Protein AF-A0A7J8QN35-F1 (afdb_monomer_lite)

Structure (mmCIF, N/CA/C/O backbone):
data_AF-A0A7J8QN35-F1
#
_entry.id   AF-A0A7J8QN35-F1
#
loop_
_atom_site.group_PDB
_atom_site.id
_atom_site.type_symbol
_atom_site.label_atom_id
_atom_site.label_alt_id
_atom_site.label_comp_id
_atom_site.label_asym_id
_atom_site.label_entity_id
_atom_site.label_seq_id
_atom_site.pdbx_PDB_ins_code
_atom_site.Cartn_x
_atom_site.Cartn_y
_atom_site.Cartn_z
_atom_site.occupancy
_atom_site.B_iso_or_equiv
_atom_site.auth_seq_id
_atom_site.auth_comp_id
_atom_site.auth_asym_id
_atom_site.auth_atom_id
_atom_site.pdbx_PDB_model_num
ATOM 1 N N . MET A 1 1 ? 16.839 0.281 -37.614 1.00 48.59 1 MET A N 1
ATOM 2 C CA . MET A 1 1 ? 15.521 0.827 -37.205 1.00 48.59 1 MET A CA 1
ATOM 3 C C . MET A 1 1 ? 15.218 0.695 -35.702 1.00 48.59 1 MET A C 1
ATOM 5 O O . MET A 1 1 ? 14.363 1.429 -35.230 1.00 48.59 1 MET A O 1
ATOM 9 N N . ALA A 1 2 ? 15.906 -0.159 -34.925 1.00 50.34 2 ALA A N 1
ATOM 10 C CA . ALA A 1 2 ? 15.713 -0.263 -33.465 1.00 50.34 2 ALA A CA 1
ATOM 11 C C . ALA A 1 2 ? 16.240 0.959 -32.674 1.00 50.34 2 ALA A C 1
ATOM 13 O O . ALA A 1 2 ? 15.537 1.481 -31.814 1.00 50.34 2 ALA A O 1
ATOM 14 N N . ALA A 1 3 ? 17.408 1.498 -33.051 1.00 52.69 3 ALA A N 1
ATOM 15 C CA . ALA A 1 3 ? 18.023 2.663 -32.395 1.00 52.69 3 ALA A CA 1
ATOM 16 C C . ALA A 1 3 ? 17.140 3.930 -32.411 1.00 52.69 3 ALA A C 1
ATOM 18 O O . ALA A 1 3 ? 17.165 4.738 -31.489 1.00 52.69 3 ALA A O 1
ATOM 19 N N . THR A 1 4 ? 16.296 4.092 -33.434 1.00 59.94 4 THR A N 1
ATOM 20 C CA . THR A 1 4 ? 15.349 5.213 -33.541 1.00 59.94 4 THR A CA 1
ATOM 21 C C . THR A 1 4 ? 14.097 5.020 -32.679 1.00 59.94 4 THR A C 1
ATOM 23 O O . THR A 1 4 ? 13.389 5.992 -32.424 1.00 59.94 4 THR A O 1
ATOM 26 N N . ARG A 1 5 ? 13.803 3.792 -32.226 1.00 56.31 5 ARG A N 1
ATOM 27 C CA . ARG A 1 5 ? 12.659 3.460 -31.360 1.00 56.31 5 ARG A CA 1
ATOM 28 C C . ARG A 1 5 ? 12.996 3.706 -29.891 1.00 56.31 5 ARG A C 1
ATOM 30 O O . ARG A 1 5 ? 12.233 4.396 -29.223 1.00 56.31 5 ARG A O 1
ATOM 37 N N . GLU A 1 6 ? 14.160 3.249 -29.433 1.00 61.22 6 GLU A N 1
ATOM 38 C CA . GLU A 1 6 ? 14.657 3.492 -28.068 1.00 61.22 6 GLU A CA 1
ATOM 39 C C . GLU A 1 6 ? 14.853 4.983 -27.783 1.00 61.22 6 GLU A C 1
ATOM 41 O O . GLU A 1 6 ? 14.319 5.499 -26.805 1.00 61.22 6 GLU A O 1
ATOM 46 N N . GLN A 1 7 ? 15.501 5.717 -28.693 1.00 62.41 7 GLN A N 1
ATOM 47 C CA . GLN A 1 7 ? 15.689 7.167 -28.549 1.00 62.41 7 GLN A CA 1
ATOM 48 C C . GLN A 1 7 ? 14.357 7.932 -28.473 1.00 62.41 7 GLN A C 1
ATOM 50 O O . GLN A 1 7 ? 14.235 8.937 -27.769 1.00 62.41 7 GLN A O 1
ATOM 55 N N . ARG A 1 8 ? 13.325 7.465 -29.190 1.00 60.88 8 ARG A N 1
ATOM 56 C CA . ARG A 1 8 ? 11.976 8.050 -29.124 1.00 60.88 8 ARG A CA 1
ATOM 57 C C . ARG A 1 8 ? 11.276 7.709 -27.808 1.00 60.88 8 ARG A C 1
ATOM 59 O O . ARG A 1 8 ? 10.628 8.591 -27.248 1.00 60.88 8 ARG A O 1
ATOM 66 N N . PHE A 1 9 ? 11.427 6.483 -27.311 1.00 63.66 9 PHE A N 1
ATOM 67 C CA . PHE A 1 9 ? 10.940 6.063 -25.993 1.00 63.66 9 PHE A CA 1
ATOM 68 C C . PHE A 1 9 ? 11.561 6.904 -24.876 1.00 63.66 9 PHE A C 1
ATOM 70 O O . PHE A 1 9 ? 10.838 7.464 -24.055 1.00 63.66 9 PHE A O 1
ATOM 77 N N . GLU A 1 10 ? 12.882 7.077 -24.899 1.00 66.50 10 GLU A N 1
ATOM 78 C CA . GLU A 1 10 ? 13.619 7.864 -23.910 1.00 66.50 10 GLU A CA 1
ATOM 79 C C . GLU A 1 10 ? 13.203 9.344 -23.918 1.00 66.50 10 GLU A C 1
ATOM 81 O O . GLU A 1 10 ? 13.119 9.995 -22.876 1.00 66.50 10 GLU A O 1
ATOM 86 N N . ARG A 1 11 ? 12.877 9.892 -25.094 1.00 67.81 11 ARG A N 1
ATOM 87 C CA . ARG A 1 11 ? 12.392 11.273 -25.218 1.00 67.81 11 ARG A CA 1
ATOM 88 C C . ARG A 1 11 ? 10.991 11.454 -24.632 1.00 67.81 11 ARG A C 1
ATOM 90 O O . ARG A 1 11 ? 10.736 12.455 -23.965 1.00 67.81 11 ARG A O 1
ATOM 97 N N . VAL A 1 12 ? 10.086 10.501 -24.872 1.00 65.94 12 VAL A N 1
ATOM 98 C CA . VAL A 1 12 ? 8.718 10.533 -24.324 1.00 65.94 12 VAL A CA 1
ATOM 99 C C . VAL A 1 12 ? 8.749 10.391 -22.807 1.00 65.94 12 VAL A C 1
ATOM 101 O O . VAL A 1 12 ? 8.100 11.172 -22.114 1.00 65.94 12 VAL A O 1
ATOM 104 N N . THR A 1 13 ? 9.545 9.457 -22.285 1.00 65.88 13 THR A N 1
ATOM 105 C CA . THR A 1 13 ? 9.679 9.269 -20.839 1.00 65.88 13 THR A CA 1
ATOM 106 C C . THR A 1 13 ? 10.310 10.487 -20.175 1.00 65.88 13 THR A C 1
ATOM 108 O O . THR A 1 13 ? 9.753 10.952 -19.188 1.00 65.88 13 THR A O 1
ATOM 111 N N . LYS A 1 14 ? 11.390 11.074 -20.724 1.00 71.62 14 LYS A N 1
ATOM 112 C CA . LYS A 1 14 ? 12.019 12.303 -20.188 1.00 71.62 14 LYS A CA 1
ATOM 113 C C . LYS A 1 14 ? 11.047 13.480 -20.093 1.00 71.62 14 LYS A C 1
ATOM 115 O O . LYS A 1 14 ? 10.998 14.126 -19.051 1.00 71.62 14 LYS A O 1
ATOM 120 N N . ASN A 1 15 ? 10.255 13.725 -21.134 1.00 72.06 15 ASN A N 1
ATOM 121 C CA . ASN A 1 15 ? 9.333 14.864 -21.167 1.00 72.06 15 ASN A CA 1
ATOM 122 C C . ASN A 1 15 ? 8.144 14.712 -20.206 1.00 72.06 15 ASN A C 1
ATOM 124 O O . ASN A 1 15 ? 7.601 15.710 -19.743 1.00 72.06 15 ASN A O 1
ATOM 128 N N . LEU A 1 16 ? 7.737 13.478 -19.899 1.00 78.06 16 LEU A N 1
ATOM 129 C CA . LEU A 1 16 ? 6.574 13.203 -19.055 1.00 78.06 16 LEU A CA 1
ATOM 130 C C . LEU A 1 16 ? 6.924 12.960 -17.582 1.00 78.06 16 LEU A C 1
ATOM 132 O O . LEU A 1 16 ? 6.006 12.824 -16.779 1.00 78.06 16 LEU A O 1
ATOM 136 N N . LYS A 1 17 ? 8.209 12.951 -17.190 1.00 75.62 17 LYS A N 1
ATOM 137 C CA . LYS A 1 17 ? 8.620 12.703 -15.791 1.00 75.62 17 LYS A CA 1
ATOM 138 C C . LYS A 1 17 ? 7.967 13.663 -14.800 1.00 75.62 17 LYS A C 1
ATOM 140 O O . LYS A 1 17 ? 7.465 13.224 -13.776 1.00 75.62 17 LYS A O 1
ATOM 145 N N . VAL A 1 18 ? 7.953 14.959 -15.110 1.00 75.69 18 VAL A N 1
ATOM 146 C CA . VAL A 1 18 ? 7.362 15.973 -14.222 1.00 75.69 18 VAL A CA 1
ATOM 147 C C . VAL A 1 18 ? 5.844 15.805 -14.159 1.00 75.69 18 VAL A C 1
ATOM 149 O O . VAL A 1 18 ? 5.276 15.740 -13.075 1.00 75.69 18 VAL A O 1
ATOM 152 N N . ALA A 1 19 ? 5.192 15.640 -15.315 1.00 75.56 19 ALA A N 1
ATOM 153 C CA . ALA A 1 19 ? 3.751 15.400 -15.392 1.00 75.56 19 ALA A CA 1
ATOM 154 C C . ALA A 1 19 ? 3.328 14.137 -14.623 1.00 75.56 19 ALA A C 1
ATOM 156 O O . ALA A 1 19 ? 2.278 14.131 -13.986 1.00 75.56 19 ALA A O 1
ATOM 157 N N . ARG A 1 20 ? 4.163 13.092 -14.642 1.00 78.38 20 ARG A N 1
ATOM 158 C CA . ARG A 1 20 ? 3.963 11.862 -13.875 1.00 78.38 20 ARG A CA 1
ATOM 159 C C . ARG A 1 20 ? 3.904 12.145 -12.379 1.00 78.38 20 ARG A C 1
ATOM 161 O O . ARG A 1 20 ? 2.916 11.779 -11.765 1.00 78.38 20 ARG A O 1
ATOM 168 N N . VAL A 1 21 ? 4.892 12.855 -11.828 1.00 77.81 21 VAL A N 1
ATOM 169 C CA . VAL A 1 21 ? 4.931 13.201 -10.394 1.00 77.81 21 VAL A CA 1
ATOM 170 C C . VAL A 1 21 ? 3.673 13.964 -9.974 1.00 77.81 21 VAL A C 1
ATOM 172 O O . VAL A 1 21 ? 3.026 13.581 -9.006 1.00 77.81 21 VAL A O 1
ATOM 175 N N . PHE A 1 22 ? 3.277 14.993 -10.730 1.00 74.88 22 PHE A N 1
ATOM 176 C CA . PHE A 1 22 ? 2.053 15.745 -10.431 1.00 74.88 22 PHE A CA 1
ATOM 177 C C . PHE A 1 22 ? 0.792 14.881 -10.517 1.00 74.88 22 PHE A C 1
ATOM 179 O O . PHE A 1 22 ? -0.073 14.983 -9.656 1.00 74.88 22 PHE A O 1
ATOM 186 N N . THR A 1 23 ? 0.688 14.017 -11.531 1.00 77.75 23 THR A N 1
ATOM 187 C CA . THR A 1 23 ? -0.476 13.130 -11.688 1.00 77.75 23 THR A CA 1
ATOM 188 C C . THR A 1 23 ? -0.560 12.139 -10.531 1.00 77.75 23 THR A C 1
ATOM 190 O O . THR A 1 23 ? -1.632 11.962 -9.967 1.00 77.75 23 THR A O 1
ATOM 193 N N . THR A 1 24 ? 0.566 11.545 -10.131 1.00 78.44 24 THR A N 1
ATOM 194 C CA . THR A 1 24 ? 0.637 10.633 -8.986 1.00 78.44 24 THR A CA 1
ATOM 195 C C . THR A 1 24 ? 0.191 11.319 -7.698 1.00 78.44 24 THR A C 1
ATOM 197 O O . THR A 1 24 ? -0.690 10.798 -7.025 1.00 78.44 24 THR A O 1
ATOM 200 N N . LEU A 1 25 ? 0.706 12.517 -7.401 1.00 76.00 25 LEU A N 1
ATOM 201 C CA . LEU A 1 25 ? 0.286 13.287 -6.224 1.00 76.00 25 LEU A CA 1
ATOM 202 C C . LEU A 1 25 ? -1.217 13.593 -6.242 1.00 76.00 25 LEU A C 1
ATOM 204 O O . LEU A 1 25 ? -1.885 13.464 -5.223 1.00 76.00 25 LEU A O 1
ATOM 208 N N . VAL A 1 26 ? -1.769 13.959 -7.403 1.00 79.50 26 VAL A N 1
ATOM 209 C CA . VAL A 1 26 ? -3.210 14.214 -7.550 1.00 79.50 26 VAL A CA 1
ATOM 210 C C . VAL A 1 26 ? -4.034 12.953 -7.282 1.00 79.50 26 VAL A C 1
ATOM 212 O O . VAL A 1 26 ? -5.061 13.038 -6.611 1.00 79.50 26 VAL A O 1
ATOM 215 N N . GLU A 1 27 ? -3.613 11.788 -7.775 1.00 81.00 27 GLU A N 1
ATOM 216 C CA . GLU A 1 27 ? -4.308 10.523 -7.502 1.00 81.00 27 GLU A CA 1
ATOM 217 C C . GLU A 1 27 ? -4.195 10.109 -6.026 1.00 81.00 27 GLU A C 1
ATOM 219 O O . GLU A 1 27 ? -5.185 9.670 -5.445 1.00 81.00 27 GLU A O 1
ATOM 224 N N . GLU A 1 28 ? -3.049 10.332 -5.379 1.00 77.62 28 GLU A N 1
ATOM 225 C CA . GLU A 1 28 ? -2.895 10.125 -3.931 1.00 77.62 28 GLU A CA 1
ATOM 226 C C . GLU A 1 28 ? -3.818 11.058 -3.126 1.00 77.62 28 GLU A C 1
ATOM 228 O O . GLU A 1 28 ? -4.511 10.612 -2.211 1.00 77.62 28 GLU A O 1
ATOM 233 N N . MET A 1 29 ? -3.915 12.337 -3.505 1.00 75.62 29 MET A N 1
ATOM 234 C CA . MET A 1 29 ? -4.832 13.296 -2.874 1.00 75.62 29 MET A CA 1
ATOM 235 C C . MET A 1 29 ? -6.304 12.903 -3.053 1.00 75.62 29 MET A C 1
ATOM 237 O O . MET A 1 29 ? -7.089 13.024 -2.110 1.00 75.62 29 MET A O 1
ATOM 241 N N . LYS A 1 30 ? -6.685 12.409 -4.239 1.00 80.62 30 LYS A N 1
ATOM 242 C CA . LYS A 1 30 ? -8.035 11.882 -4.499 1.00 80.62 30 LYS A CA 1
ATOM 243 C C . LYS A 1 30 ? -8.331 10.659 -3.640 1.00 80.62 30 LYS A C 1
ATOM 245 O O . LYS A 1 30 ? -9.393 10.606 -3.030 1.00 80.62 30 LYS A O 1
ATOM 250 N N . ALA A 1 31 ? -7.394 9.715 -3.548 1.00 75.25 31 ALA A N 1
ATOM 251 C CA . ALA A 1 31 ? -7.543 8.519 -2.721 1.00 75.25 31 ALA A CA 1
ATOM 252 C C . ALA A 1 31 ? -7.661 8.855 -1.223 1.00 75.25 31 ALA A C 1
ATOM 254 O O . ALA A 1 31 ? -8.375 8.181 -0.485 1.00 75.25 31 ALA A O 1
ATOM 255 N N . MET A 1 32 ? -7.017 9.938 -0.780 1.00 78.19 32 MET A N 1
ATOM 256 C CA . MET A 1 32 ? -7.166 10.473 0.576 1.00 78.19 32 MET A CA 1
ATOM 257 C C . MET A 1 32 ? -8.477 11.251 0.794 1.00 78.19 32 MET A C 1
ATOM 259 O O . MET A 1 32 ? -8.819 11.520 1.947 1.00 78.19 32 MET A O 1
ATOM 263 N N . GLY A 1 33 ? -9.223 11.585 -0.265 1.00 69.19 33 GLY A N 1
ATOM 264 C CA . GLY A 1 33 ? -10.463 12.367 -0.196 1.00 69.19 33 GLY A CA 1
ATOM 265 C C . GLY A 1 33 ? -10.251 13.879 -0.046 1.00 69.19 33 GLY A C 1
ATOM 266 O O . GLY A 1 33 ? -11.138 14.568 0.442 1.00 69.19 33 GLY A O 1
ATOM 267 N N . LEU A 1 34 ? -9.086 14.407 -0.442 1.00 61.12 34 LEU A N 1
ATOM 268 C CA . LEU A 1 34 ? -8.696 15.813 -0.234 1.00 61.12 34 LEU A CA 1
ATOM 269 C C . LEU A 1 34 ? -9.165 16.777 -1.342 1.00 61.12 34 LEU A C 1
ATOM 271 O O . LEU A 1 34 ? -8.867 17.968 -1.289 1.00 61.12 34 LEU A O 1
ATOM 275 N N . THR A 1 35 ? -9.876 16.303 -2.367 1.00 46.22 35 THR A N 1
ATOM 276 C CA . THR A 1 35 ? -10.338 17.152 -3.476 1.00 46.22 35 THR A CA 1
ATOM 277 C C . THR A 1 35 ? -11.726 17.734 -3.197 1.00 46.22 35 THR A C 1
ATOM 279 O O . THR A 1 35 ? -12.715 17.269 -3.760 1.00 46.22 35 THR A O 1
ATOM 282 N N . SER A 1 36 ? -11.816 18.767 -2.357 1.00 43.28 36 SER A N 1
ATOM 283 C CA . SER A 1 36 ? -12.973 19.670 -2.354 1.00 43.28 36 SER A CA 1
ATOM 284 C C . SER A 1 36 ? -12.735 20.770 -3.387 1.00 43.28 36 SER A C 1
ATOM 286 O O . SER A 1 36 ? -11.895 21.645 -3.200 1.00 43.28 36 SER A O 1
ATOM 288 N N . THR A 1 37 ? -13.449 20.711 -4.510 1.00 41.19 37 THR A N 1
ATOM 289 C CA . THR A 1 37 ? -13.523 21.814 -5.484 1.00 41.19 37 THR A CA 1
ATOM 290 C C . THR A 1 37 ? -14.596 22.801 -5.030 1.00 41.19 37 THR A C 1
ATOM 292 O O . THR A 1 37 ? -15.584 22.998 -5.723 1.00 41.19 37 THR A O 1
ATOM 295 N N . ASP A 1 38 ? -14.448 23.357 -3.830 1.00 35.88 38 ASP A N 1
ATOM 296 C CA . ASP A 1 38 ? -15.311 24.440 -3.365 1.00 35.88 38 ASP A CA 1
ATOM 297 C C . ASP A 1 38 ? -14.465 25.426 -2.555 1.00 35.88 38 ASP A C 1
ATOM 299 O O . ASP A 1 38 ? -13.953 25.105 -1.482 1.00 35.88 38 ASP A O 1
ATOM 303 N N . ASP A 1 39 ? -14.288 26.628 -3.107 1.00 41.06 39 ASP A N 1
ATOM 304 C CA . ASP A 1 39 ? -13.558 27.769 -2.534 1.00 41.06 39 ASP A CA 1
ATOM 305 C C . ASP A 1 39 ? -14.312 28.399 -1.344 1.00 41.06 39 ASP A C 1
ATOM 307 O O . ASP A 1 39 ? -14.408 29.622 -1.196 1.00 41.06 39 ASP A O 1
ATOM 311 N N . SER A 1 40 ? -14.888 27.594 -0.455 1.00 41.66 40 SER A N 1
ATOM 312 C CA . SER A 1 40 ? -15.505 28.131 0.749 1.00 41.66 40 SER A CA 1
ATOM 313 C C . SER A 1 40 ? -15.387 27.194 1.931 1.00 41.66 40 SER A C 1
ATOM 315 O O . SER A 1 40 ? -16.030 26.156 2.006 1.00 41.66 40 SER A O 1
ATOM 317 N N . GLN A 1 41 ? -14.610 27.692 2.891 1.00 30.69 41 GLN A N 1
ATOM 318 C CA . GLN A 1 41 ? -14.428 27.210 4.250 1.00 30.69 41 GLN A CA 1
ATOM 319 C C . GLN A 1 41 ? -13.570 25.950 4.362 1.00 30.69 41 GLN A C 1
ATOM 321 O O . GLN A 1 41 ? -13.961 24.842 4.016 1.00 30.69 41 GLN A O 1
ATOM 326 N N . CYS A 1 42 ? -12.402 26.145 4.976 1.00 37.28 42 CYS A N 1
ATOM 327 C CA . CYS A 1 42 ? -11.706 25.132 5.753 1.00 37.28 42 CYS A CA 1
ATOM 328 C C . CYS A 1 42 ? -12.633 24.644 6.878 1.00 37.28 42 CYS A C 1
ATOM 330 O O . CYS A 1 42 ? -12.449 24.981 8.044 1.00 37.28 42 CYS A O 1
ATOM 332 N N . THR A 1 43 ? -13.672 23.887 6.547 1.00 31.03 43 THR A N 1
ATOM 333 C CA . THR A 1 43 ? -14.285 22.995 7.510 1.00 31.03 43 THR A CA 1
ATOM 334 C C . THR A 1 43 ? -13.334 21.824 7.613 1.00 31.03 43 THR A C 1
ATOM 336 O O . THR A 1 43 ? -13.281 20.988 6.709 1.00 31.03 43 THR A O 1
ATOM 339 N N . GLU A 1 44 ? -12.549 21.800 8.696 1.00 38.25 44 GLU A N 1
ATOM 340 C CA . GLU A 1 44 ? -12.048 20.551 9.263 1.00 38.25 44 GLU A CA 1
ATOM 341 C C . GLU A 1 44 ? -13.121 19.496 9.031 1.00 38.25 44 GLU A C 1
ATOM 343 O O . GLU A 1 44 ? -14.258 19.656 9.486 1.00 38.25 44 GLU A O 1
ATOM 348 N N . VAL A 1 45 ? -12.790 18.480 8.236 1.00 39.53 45 VAL A N 1
ATOM 349 C CA . VAL A 1 45 ? -13.688 17.369 7.959 1.00 39.53 45 VAL A CA 1
ATOM 350 C C . VAL A 1 45 ? -13.940 16.715 9.305 1.00 39.53 45 VAL A C 1
ATOM 352 O O . VAL A 1 45 ? -13.150 15.900 9.779 1.00 39.53 45 VAL A O 1
ATOM 355 N N . MET A 1 46 ? -15.023 17.136 9.956 1.00 37.34 46 MET A N 1
ATOM 356 C CA . MET A 1 46 ? -15.560 16.490 11.131 1.00 37.34 46 MET A CA 1
ATOM 357 C C . MET A 1 46 ? -15.952 15.099 10.670 1.00 37.34 46 MET A C 1
ATOM 359 O O . MET A 1 46 ? -17.043 14.870 10.146 1.00 37.34 46 MET A O 1
ATOM 363 N N . ALA A 1 47 ? -15.009 14.167 10.816 1.00 42.59 47 ALA A N 1
ATOM 364 C CA . ALA A 1 47 ? -15.296 12.755 10.745 1.00 42.59 47 ALA A CA 1
ATOM 365 C C . ALA A 1 47 ? -16.521 12.518 11.639 1.00 42.59 47 ALA A C 1
ATOM 367 O O . ALA A 1 47 ? -16.574 13.079 12.742 1.00 42.59 47 ALA A O 1
ATOM 368 N N . PRO A 1 48 ? -17.519 11.733 11.193 1.00 38.34 48 PRO A N 1
ATOM 369 C CA . PRO A 1 48 ? -18.657 11.424 12.038 1.00 38.34 48 PRO A CA 1
ATOM 370 C C . PRO A 1 48 ? -18.114 10.951 13.384 1.00 38.34 48 PRO A C 1
ATOM 372 O O . PRO A 1 48 ? -17.272 10.055 13.416 1.00 38.34 48 PRO A O 1
ATOM 375 N N . VAL A 1 49 ? -18.556 11.591 14.470 1.00 38.97 49 VAL A N 1
ATOM 376 C CA . VAL A 1 49 ? -18.028 11.483 15.848 1.00 38.97 49 VAL A CA 1
ATOM 377 C C . VAL A 1 49 ? -17.812 10.026 16.312 1.00 38.97 49 VAL A C 1
ATOM 379 O O . VAL A 1 49 ? -16.975 9.752 17.166 1.00 38.97 49 VAL A O 1
ATOM 382 N N . ALA A 1 50 ? -18.485 9.060 15.680 1.00 46.53 50 ALA A N 1
ATOM 383 C CA . ALA A 1 50 ? -18.291 7.623 15.870 1.00 46.53 50 ALA A CA 1
ATOM 384 C C . ALA A 1 50 ? -16.922 7.057 15.407 1.00 46.53 50 ALA A C 1
ATOM 386 O O . ALA A 1 50 ? -16.508 6.008 15.899 1.00 46.53 50 ALA A O 1
ATOM 387 N N . HIS A 1 51 ? -16.204 7.708 14.484 1.00 51.16 51 HIS A N 1
ATOM 388 C CA . HIS A 1 51 ? -14.921 7.223 13.948 1.00 51.16 51 HIS A CA 1
ATOM 389 C C . HIS A 1 51 ? -13.705 7.641 14.784 1.00 51.16 51 HIS A C 1
ATOM 391 O O . HIS A 1 51 ? -12.717 6.911 14.811 1.00 51.16 51 HIS A O 1
ATOM 397 N N . SER A 1 52 ? -13.773 8.756 15.521 1.00 54.81 52 SER A N 1
ATOM 398 C CA . SER A 1 52 ? -12.650 9.234 16.346 1.00 54.81 52 SER A CA 1
ATOM 399 C C . SER A 1 52 ? -12.421 8.423 17.629 1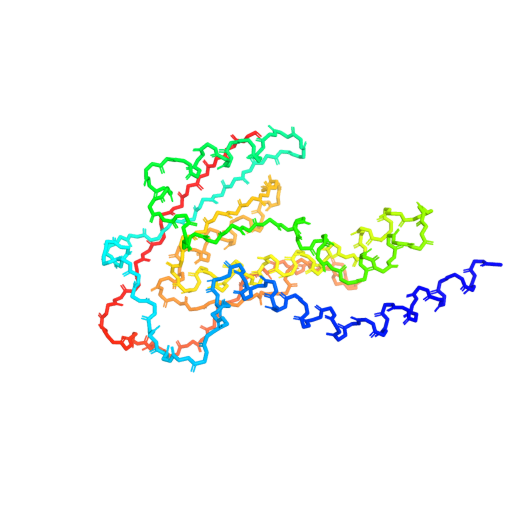.00 54.81 52 SER A C 1
ATOM 401 O O . SER A 1 52 ? -11.353 8.513 18.235 1.00 54.81 52 SER A O 1
ATOM 403 N N . ASP A 1 53 ? -13.405 7.622 18.051 1.00 65.44 53 ASP A N 1
ATOM 404 C CA . ASP A 1 53 ? -13.352 6.867 19.307 1.00 65.44 53 ASP A CA 1
ATOM 405 C C . ASP A 1 53 ? -13.049 5.374 19.123 1.00 65.44 53 ASP A C 1
ATOM 407 O O . ASP A 1 53 ? -12.929 4.652 20.116 1.00 65.44 53 ASP A O 1
ATOM 411 N N . ARG A 1 54 ? -12.829 4.885 17.899 1.00 83.56 54 ARG A N 1
ATOM 412 C CA . ARG A 1 54 ? -12.412 3.492 17.665 1.00 83.56 54 ARG A CA 1
ATOM 413 C C . ARG A 1 54 ? -10.973 3.388 17.171 1.00 83.56 54 ARG A C 1
ATOM 415 O O . ARG A 1 54 ? -10.395 4.352 16.688 1.00 83.56 54 ARG A O 1
ATOM 422 N N . SER A 1 55 ? -10.385 2.203 17.317 1.00 88.44 55 SER A N 1
ATOM 423 C CA . SER A 1 55 ? -9.124 1.890 16.641 1.00 88.44 55 SER A CA 1
ATOM 424 C C . SER A 1 55 ? -9.335 1.868 15.121 1.00 88.44 55 SER A C 1
ATOM 426 O O . SER A 1 55 ? -10.343 1.302 14.674 1.00 88.44 55 SER A O 1
ATOM 428 N N . PRO A 1 56 ? -8.413 2.449 14.334 1.00 92.25 56 PRO A N 1
ATOM 429 C CA . PRO A 1 56 ? -8.442 2.318 12.884 1.00 92.25 56 PRO A CA 1
ATOM 430 C C . PRO A 1 56 ? -8.107 0.882 12.467 1.00 92.25 56 PRO A C 1
ATOM 432 O O . PRO A 1 56 ? -7.479 0.134 13.226 1.00 92.25 56 PRO A O 1
ATOM 435 N N . VAL A 1 57 ? -8.552 0.482 11.279 1.00 93.81 57 VAL A N 1
ATOM 436 C CA . VAL A 1 57 ? -8.389 -0.877 10.752 1.00 93.81 57 VAL A CA 1
ATOM 437 C C . VAL A 1 57 ? -7.474 -0.870 9.534 1.00 93.81 57 VAL A C 1
ATOM 439 O O . VAL A 1 57 ? -7.674 -0.095 8.607 1.00 93.81 57 VAL A O 1
ATOM 442 N N . LEU A 1 58 ? -6.481 -1.759 9.535 1.00 96.25 58 LEU A N 1
ATOM 443 C CA . LEU A 1 58 ? -5.702 -2.125 8.356 1.00 96.25 58 LEU A CA 1
ATOM 444 C C . LEU A 1 58 ? -6.153 -3.516 7.913 1.00 96.25 58 LEU A C 1
ATOM 446 O O . LEU A 1 58 ? -5.837 -4.508 8.571 1.00 96.25 58 LEU A O 1
ATOM 450 N N . LEU A 1 59 ? -6.880 -3.578 6.804 1.00 95.56 59 LEU A N 1
ATOM 451 C CA . LEU A 1 59 ? -7.277 -4.818 6.155 1.00 95.56 59 LEU A CA 1
ATOM 452 C C . LEU A 1 59 ? -6.270 -5.157 5.055 1.00 95.56 59 LEU A C 1
ATOM 454 O O . LEU A 1 59 ? -6.145 -4.438 4.067 1.00 95.56 59 LEU A O 1
ATOM 458 N N . LEU A 1 60 ? -5.557 -6.264 5.227 1.00 95.56 60 LEU A N 1
ATOM 459 C CA . LEU A 1 60 ? -4.648 -6.822 4.237 1.00 95.56 60 LEU A CA 1
ATOM 460 C C . LEU A 1 60 ? -5.398 -7.888 3.432 1.00 95.56 60 LEU A C 1
ATOM 462 O O . LEU A 1 60 ? -5.729 -8.949 3.962 1.00 95.56 60 LEU A O 1
ATOM 466 N N . MET A 1 61 ? -5.664 -7.620 2.157 1.00 93.69 61 MET A N 1
ATOM 467 C CA . MET A 1 61 ? -6.250 -8.594 1.239 1.00 93.69 61 MET A CA 1
ATOM 468 C C . MET A 1 61 ? -5.141 -9.225 0.402 1.00 93.69 61 MET A C 1
ATOM 470 O O . MET A 1 61 ? -4.467 -8.536 -0.360 1.00 93.69 61 MET A O 1
ATOM 474 N N . GLY A 1 62 ? -4.936 -10.529 0.579 1.00 90.88 62 GLY A N 1
ATOM 475 C CA . GLY A 1 62 ? -3.947 -11.326 -0.139 1.00 90.88 62 GLY A CA 1
ATOM 476 C C . GLY A 1 62 ? -4.612 -12.297 -1.098 1.00 90.88 62 GLY A C 1
ATOM 477 O O . GLY A 1 62 ? -5.581 -12.957 -0.742 1.00 90.88 62 GLY A O 1
ATOM 478 N N . GLY A 1 63 ? -4.079 -12.417 -2.308 1.00 88.81 63 GLY A N 1
ATOM 479 C CA . GLY A 1 63 ? -4.561 -13.394 -3.282 1.00 88.81 63 GLY A CA 1
ATOM 480 C C . GLY A 1 63 ? -3.915 -13.217 -4.648 1.00 88.81 63 GLY A C 1
ATOM 481 O O . GLY A 1 63 ? -3.507 -12.114 -5.030 1.00 88.81 63 GLY A O 1
ATOM 482 N N . GLY A 1 64 ? -3.831 -14.304 -5.411 1.00 86.31 64 GLY A N 1
ATOM 483 C CA . GLY A 1 64 ? -3.261 -14.288 -6.758 1.00 86.31 64 GLY A CA 1
ATOM 484 C C . GLY A 1 64 ? -4.003 -13.349 -7.717 1.00 86.31 64 GLY A C 1
ATOM 485 O O . GLY A 1 64 ? -5.134 -12.908 -7.471 1.00 86.31 64 GLY A O 1
ATOM 486 N N . MET A 1 65 ? -3.370 -13.031 -8.846 1.00 83.88 65 MET A N 1
ATOM 487 C CA . MET A 1 65 ? -4.079 -12.398 -9.961 1.00 83.88 65 MET A CA 1
ATOM 488 C C . MET A 1 65 ? -5.235 -13.306 -10.399 1.00 83.88 65 MET A C 1
ATOM 490 O O . MET A 1 65 ? -5.051 -14.510 -10.553 1.00 83.88 65 MET A O 1
ATOM 494 N N . GLY A 1 66 ? -6.432 -12.741 -10.567 1.00 83.50 66 GLY A N 1
ATOM 495 C CA . GLY A 1 66 ? -7.621 -13.510 -10.949 1.00 83.50 66 GLY A CA 1
ATOM 496 C C . GLY A 1 66 ? -8.275 -14.330 -9.829 1.00 83.50 66 GLY A C 1
ATOM 497 O O . GLY A 1 66 ? -9.273 -14.987 -10.098 1.00 83.50 66 GLY A O 1
ATOM 498 N N . ALA A 1 67 ? -7.796 -14.257 -8.580 1.00 87.62 67 ALA A N 1
ATOM 499 C CA . ALA A 1 67 ? -8.403 -14.974 -7.449 1.00 87.62 67 ALA A CA 1
ATOM 500 C C . ALA A 1 67 ? -9.818 -14.476 -7.076 1.00 87.62 67 ALA A C 1
ATOM 502 O O . ALA A 1 67 ? -10.539 -15.134 -6.340 1.00 87.62 67 ALA A O 1
ATOM 503 N N . GLY A 1 68 ? -10.243 -13.317 -7.595 1.00 87.00 68 GLY A N 1
ATOM 504 C CA . GLY A 1 68 ? -11.559 -12.738 -7.297 1.00 87.00 68 GLY A CA 1
ATOM 505 C C . GLY A 1 68 ? -11.565 -11.738 -6.137 1.00 87.00 68 GLY A C 1
ATOM 506 O O . GLY A 1 68 ? -12.635 -11.420 -5.621 1.00 87.00 68 GLY A O 1
ATOM 507 N N . LYS A 1 69 ? -10.398 -11.189 -5.761 1.00 89.75 69 LYS A N 1
ATOM 508 C CA . LYS A 1 69 ? -10.250 -10.162 -4.708 1.00 89.75 69 LYS A CA 1
ATOM 509 C C . LYS A 1 69 ? -11.227 -8.998 -4.865 1.00 89.75 69 LYS A C 1
ATOM 511 O O . LYS A 1 69 ? -11.890 -8.634 -3.905 1.00 89.75 69 LYS A O 1
ATOM 516 N N . SER A 1 70 ? -11.408 -8.491 -6.085 1.00 87.31 70 SER A N 1
ATOM 517 C CA . SER A 1 70 ? -12.333 -7.386 -6.362 1.00 87.31 70 SER A CA 1
ATOM 518 C C . SER A 1 70 ? -13.801 -7.741 -6.084 1.00 87.31 70 SER A C 1
ATOM 520 O O . SER A 1 70 ? -14.594 -6.860 -5.762 1.00 87.31 70 SER A O 1
ATOM 522 N N . THR A 1 71 ? -14.186 -9.016 -6.206 1.00 90.19 71 THR A N 1
ATOM 523 C CA . THR A 1 71 ? -15.533 -9.488 -5.845 1.00 90.19 71 THR A CA 1
ATOM 524 C C . THR A 1 71 ? -15.696 -9.497 -4.331 1.00 90.19 71 THR A C 1
ATOM 526 O O . THR A 1 71 ? -16.655 -8.927 -3.823 1.00 90.19 71 THR A O 1
ATOM 529 N N . VAL A 1 72 ? -14.714 -10.053 -3.615 1.00 89.56 72 VAL A N 1
ATOM 530 C CA . VAL A 1 72 ? -14.692 -10.071 -2.144 1.00 89.56 72 VAL A CA 1
ATOM 531 C C . VAL A 1 72 ? -14.689 -8.647 -1.583 1.00 89.56 72 VAL A C 1
ATOM 533 O O . VAL A 1 72 ? -15.470 -8.338 -0.690 1.00 89.56 72 VAL A O 1
ATOM 536 N N . LEU A 1 73 ? -13.893 -7.743 -2.160 1.00 88.88 73 LEU A N 1
ATOM 537 C CA . LEU A 1 73 ? -13.832 -6.336 -1.766 1.00 88.88 73 LEU A CA 1
ATOM 538 C C . LEU A 1 73 ? -15.198 -5.650 -1.885 1.00 88.88 73 LEU A C 1
ATOM 540 O O . LEU A 1 73 ? -15.605 -4.925 -0.981 1.00 88.88 73 LEU A O 1
ATOM 544 N N . LYS A 1 74 ? -15.938 -5.898 -2.974 1.00 88.38 74 LYS A N 1
ATOM 545 C CA . LYS A 1 74 ? -17.291 -5.346 -3.151 1.00 88.38 74 LYS A CA 1
ATOM 546 C C . LYS A 1 74 ? -18.259 -5.808 -2.070 1.00 88.38 74 LYS A C 1
ATOM 548 O O . LYS A 1 74 ? -19.170 -5.055 -1.743 1.00 88.38 74 LYS A O 1
ATOM 553 N N . ASP A 1 75 ? -18.102 -7.022 -1.560 1.00 89.19 75 ASP A N 1
ATOM 554 C CA . ASP A 1 75 ? -18.963 -7.544 -0.502 1.00 89.19 75 ASP A CA 1
ATOM 555 C C . ASP A 1 75 ? -18.539 -7.023 0.874 1.00 89.19 75 ASP A C 1
ATOM 557 O O . ASP A 1 75 ? -19.399 -6.572 1.628 1.00 89.19 75 ASP A O 1
ATOM 561 N N . ILE A 1 76 ? -17.231 -6.932 1.142 1.00 87.69 76 ILE A N 1
ATOM 562 C CA . ILE A 1 76 ? -16.677 -6.310 2.355 1.00 87.69 76 ILE A CA 1
ATOM 563 C C . ILE A 1 76 ? -17.143 -4.856 2.482 1.00 87.69 76 ILE A C 1
ATOM 565 O O . ILE A 1 76 ? -17.613 -4.446 3.539 1.00 87.69 76 ILE A O 1
ATOM 569 N N . LEU A 1 77 ? -17.092 -4.075 1.398 1.00 86.06 77 LEU A N 1
ATOM 570 C CA . LEU A 1 77 ? -17.518 -2.671 1.411 1.00 86.06 77 LEU A CA 1
ATOM 571 C C . LEU A 1 77 ? -19.022 -2.482 1.692 1.00 86.06 77 LEU A C 1
ATOM 573 O O . LEU A 1 77 ? -19.428 -1.386 2.078 1.00 86.06 77 LEU A O 1
ATOM 577 N N . LYS A 1 78 ? -19.853 -3.523 1.527 1.00 85.44 78 LYS A N 1
ATOM 578 C CA . LYS A 1 78 ? -21.282 -3.493 1.890 1.00 85.44 78 LYS A CA 1
ATOM 579 C C . LYS A 1 78 ? -21.526 -3.801 3.366 1.00 85.44 78 LYS A C 1
ATOM 581 O O . LYS A 1 78 ? -22.622 -3.530 3.856 1.00 85.44 78 LYS A O 1
ATOM 586 N N . GLU A 1 79 ? -20.563 -4.396 4.068 1.00 84.31 79 GLU A N 1
ATOM 587 C CA . GLU A 1 79 ? -20.729 -4.733 5.480 1.00 84.31 79 GLU A CA 1
ATOM 588 C C . GLU A 1 79 ? -20.952 -3.467 6.312 1.00 84.31 79 GLU A C 1
ATOM 590 O O . GLU A 1 79 ? -20.317 -2.455 6.035 1.00 84.31 79 GLU A O 1
ATOM 595 N N . PRO A 1 80 ? -21.782 -3.486 7.371 1.00 80.12 80 PRO A N 1
ATOM 596 C CA . PRO A 1 80 ? -22.126 -2.281 8.133 1.00 80.12 80 PRO A CA 1
ATOM 597 C C . PRO A 1 80 ? -20.920 -1.491 8.655 1.00 80.12 80 PRO A C 1
ATOM 599 O O . PRO A 1 80 ? -20.967 -0.263 8.719 1.00 80.12 80 PRO A O 1
ATOM 602 N N . PHE A 1 81 ? -19.837 -2.196 9.006 1.00 81.81 81 PHE A N 1
ATOM 603 C CA . PHE A 1 81 ? -18.586 -1.582 9.438 1.00 81.81 81 PHE A CA 1
ATOM 604 C C . PHE A 1 81 ? -17.993 -0.696 8.338 1.00 81.81 81 PHE A C 1
ATOM 606 O O . PHE A 1 81 ? -17.688 0.471 8.585 1.00 81.81 81 PHE A O 1
ATOM 613 N N . TRP A 1 82 ? -17.878 -1.235 7.124 1.00 80.69 82 TRP A N 1
ATOM 614 C CA . TRP A 1 82 ? -17.319 -0.523 5.987 1.00 80.69 82 TRP A CA 1
ATOM 615 C C . TRP A 1 82 ? -18.344 0.383 5.326 1.00 80.69 82 TRP A C 1
ATOM 617 O O . TRP A 1 82 ? -17.980 1.484 4.995 1.00 80.69 82 TRP A O 1
ATOM 627 N N . ALA A 1 83 ? -19.626 0.051 5.219 1.00 68.50 83 ALA A N 1
ATOM 628 C CA . ALA A 1 83 ? -20.638 0.910 4.601 1.00 68.50 83 ALA A CA 1
ATOM 629 C C . ALA A 1 83 ? -20.765 2.286 5.291 1.00 68.50 83 ALA A C 1
ATOM 631 O O . ALA A 1 83 ? -20.971 3.295 4.621 1.00 68.50 83 ALA A O 1
ATOM 632 N N . GLY A 1 84 ? -20.586 2.345 6.619 1.00 60.91 84 GLY A N 1
ATOM 633 C CA . GLY A 1 84 ? -20.509 3.604 7.374 1.00 60.91 84 GLY A CA 1
ATOM 634 C C . GLY A 1 84 ? -19.132 4.288 7.342 1.00 60.91 84 GLY A C 1
ATOM 635 O O . GLY A 1 84 ? -19.039 5.479 7.634 1.00 60.91 84 GLY A O 1
ATOM 636 N N . ALA A 1 85 ? -18.074 3.550 6.992 1.00 55.97 85 ALA A N 1
ATOM 637 C CA . ALA A 1 85 ? -16.682 4.006 6.906 1.00 55.97 85 ALA A CA 1
ATOM 638 C C . ALA A 1 85 ? -16.181 4.204 5.458 1.00 55.97 85 ALA A C 1
ATOM 640 O O . ALA A 1 85 ? -15.112 4.767 5.255 1.00 55.97 85 ALA A O 1
ATOM 641 N N . ALA A 1 86 ? -16.928 3.762 4.445 1.00 51.84 86 ALA A N 1
ATOM 642 C CA . ALA A 1 86 ? -16.492 3.576 3.058 1.00 51.84 86 ALA A CA 1
ATOM 643 C C . ALA A 1 86 ? -16.319 4.907 2.335 1.00 51.84 86 ALA A C 1
ATOM 645 O O . ALA A 1 86 ? -15.590 4.972 1.354 1.00 51.84 86 ALA A O 1
ATOM 646 N N . GLY A 1 87 ? -16.923 5.979 2.856 1.00 56.75 87 GLY A N 1
ATOM 647 C CA . GLY A 1 87 ? -16.590 7.338 2.434 1.00 56.75 87 GLY A CA 1
ATOM 648 C C . GLY A 1 87 ? -15.183 7.783 2.856 1.00 56.75 87 GLY A C 1
ATOM 649 O O . GLY A 1 87 ? -14.645 8.704 2.257 1.00 56.75 87 GLY A O 1
ATOM 650 N N . ASN A 1 88 ? -14.575 7.127 3.855 1.00 70.38 88 ASN A N 1
ATOM 651 C CA . ASN A 1 88 ? -13.320 7.540 4.490 1.00 70.38 88 ASN A CA 1
ATOM 652 C C . ASN A 1 88 ? -12.213 6.468 4.494 1.00 70.38 88 ASN A C 1
ATOM 654 O O . ASN A 1 88 ? -11.073 6.801 4.832 1.00 70.38 88 ASN A O 1
ATOM 658 N N . ALA A 1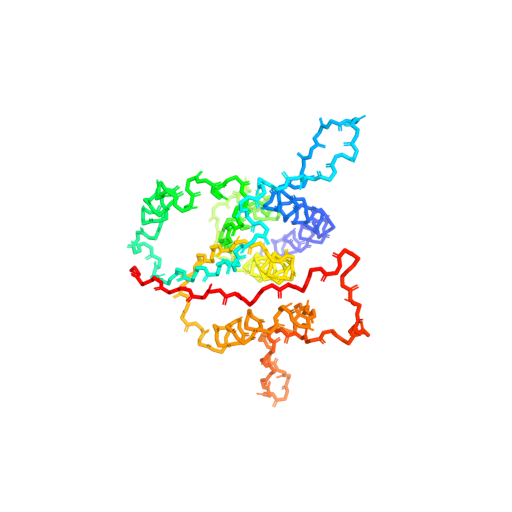 89 ? -12.496 5.211 4.148 1.00 85.12 89 ALA A N 1
ATOM 659 C CA . ALA A 1 89 ? -11.473 4.175 4.032 1.00 85.12 89 ALA A CA 1
ATOM 660 C C . ALA A 1 89 ? -10.618 4.395 2.775 1.00 85.12 89 ALA A C 1
ATOM 662 O O . ALA A 1 89 ? -11.141 4.670 1.697 1.00 85.12 89 ALA A O 1
ATOM 663 N N . VAL A 1 90 ? -9.300 4.260 2.908 1.00 90.25 90 VAL A N 1
ATOM 664 C CA . VAL A 1 90 ? -8.357 4.382 1.793 1.00 90.25 90 VAL A CA 1
ATOM 665 C C . VAL A 1 90 ? -8.116 2.993 1.210 1.00 90.25 90 VAL A C 1
ATOM 667 O O . VAL A 1 90 ? -7.524 2.134 1.865 1.00 90.25 90 VAL A O 1
ATOM 670 N N . VAL A 1 91 ? -8.587 2.762 -0.016 1.00 91.38 91 VAL A N 1
ATOM 671 C CA . VAL A 1 91 ? -8.325 1.525 -0.764 1.00 91.38 91 VAL A CA 1
ATOM 672 C C . VAL A 1 91 ? -7.052 1.705 -1.582 1.00 91.38 91 VAL A C 1
ATOM 674 O O . VAL A 1 91 ? -6.931 2.664 -2.342 1.00 91.38 91 VAL A O 1
ATOM 677 N N . ILE A 1 92 ? -6.100 0.789 -1.424 1.00 92.06 92 ILE A N 1
ATOM 678 C CA . ILE A 1 92 ? -4.786 0.859 -2.059 1.00 92.06 92 ILE A CA 1
ATOM 679 C C . ILE A 1 92 ? -4.588 -0.374 -2.928 1.00 92.06 92 ILE A C 1
ATOM 681 O O . ILE A 1 92 ? -4.445 -1.482 -2.416 1.00 92.06 92 ILE A O 1
ATOM 685 N N . GLU A 1 93 ? -4.520 -0.152 -4.237 1.00 89.88 93 GLU A N 1
ATOM 686 C CA . GLU A 1 93 ? -4.201 -1.157 -5.246 1.00 89.88 93 GLU A CA 1
ATOM 687 C C . GLU A 1 93 ? -3.088 -0.603 -6.141 1.00 89.88 93 GLU A C 1
ATOM 689 O O . GLU A 1 93 ? -3.255 0.422 -6.804 1.00 89.88 93 GLU A O 1
ATOM 694 N N . ALA A 1 94 ? -1.930 -1.267 -6.170 1.00 83.00 94 ALA A N 1
ATOM 695 C CA . ALA A 1 94 ? -0.792 -0.790 -6.959 1.00 83.00 94 ALA A CA 1
ATOM 696 C C . ALA A 1 94 ? -1.100 -0.742 -8.466 1.00 83.00 94 ALA A C 1
ATOM 698 O O . ALA A 1 94 ? -0.628 0.151 -9.168 1.00 83.00 94 ALA A O 1
ATOM 699 N N . ASP A 1 95 ? -1.914 -1.673 -8.969 1.00 80.69 95 ASP A N 1
ATOM 700 C CA . ASP A 1 95 ? -2.264 -1.739 -10.389 1.00 80.69 95 ASP A CA 1
ATOM 701 C C . ASP A 1 95 ? -3.186 -0.590 -10.830 1.00 80.69 95 ASP A C 1
ATOM 703 O O . ASP A 1 95 ? -3.051 -0.116 -11.960 1.00 80.69 95 ASP A O 1
ATOM 707 N N . ALA A 1 96 ? -4.013 -0.037 -9.936 1.00 81.19 96 ALA A N 1
ATOM 708 C CA . ALA A 1 96 ? -4.839 1.135 -10.239 1.00 81.19 96 ALA A CA 1
ATOM 709 C C . ALA A 1 96 ? -3.985 2.364 -10.619 1.00 81.19 96 ALA A C 1
ATOM 711 O O . ALA A 1 96 ? -4.346 3.138 -11.510 1.00 81.19 96 ALA A O 1
ATOM 712 N N . PHE A 1 97 ? -2.794 2.506 -10.022 1.00 78.81 97 PHE A N 1
ATOM 713 C CA . PHE A 1 97 ? -1.843 3.565 -10.375 1.00 78.81 97 PHE A CA 1
ATOM 714 C C . PHE A 1 97 ? -1.158 3.349 -11.732 1.00 78.81 97 PHE A C 1
ATOM 716 O O . PHE A 1 97 ? -0.616 4.298 -12.299 1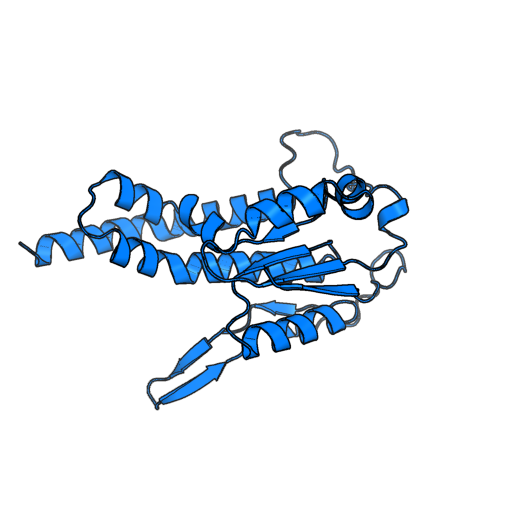.00 78.81 97 PHE A O 1
ATOM 723 N N . LYS A 1 98 ? -1.152 2.127 -12.284 1.00 79.19 98 LYS A N 1
ATOM 724 C CA . LYS A 1 98 ? -0.607 1.881 -13.632 1.00 79.19 98 LYS A CA 1
ATOM 725 C C . LYS A 1 98 ? -1.512 2.488 -14.700 1.00 79.19 98 LYS A C 1
ATOM 727 O O . LYS A 1 98 ? -1.022 3.062 -15.669 1.00 79.19 98 LYS A O 1
ATOM 732 N N . GLU A 1 99 ? -2.827 2.394 -14.519 1.00 70.94 99 GLU A N 1
ATOM 733 C CA . GLU A 1 99 ? -3.807 2.878 -15.497 1.00 70.94 99 GLU A CA 1
ATOM 734 C C . GLU A 1 99 ? -3.918 4.409 -15.545 1.00 70.94 99 GLU A C 1
ATOM 736 O O . GLU A 1 99 ? -4.295 4.984 -16.576 1.00 70.94 99 GLU A O 1
ATOM 741 N N . SER A 1 100 ? -3.587 5.091 -14.447 1.00 70.62 100 SER A N 1
ATOM 742 C CA . SER A 1 100 ? -3.548 6.555 -14.364 1.00 70.62 100 SER A CA 1
ATOM 743 C C . SER A 1 100 ? -2.212 7.156 -14.820 1.00 70.62 100 SER A C 1
ATOM 745 O O . SER A 1 100 ? -2.158 8.346 -15.140 1.00 70.62 100 SER A O 1
ATOM 747 N N . ASP A 1 101 ? -1.157 6.345 -14.943 1.00 75.94 101 ASP A N 1
ATOM 748 C CA . ASP A 1 101 ? 0.176 6.796 -15.332 1.00 75.94 101 ASP A CA 1
ATOM 749 C C . ASP A 1 101 ? 0.192 7.398 -16.755 1.00 75.94 101 ASP A C 1
ATOM 751 O O . ASP A 1 101 ? -0.148 6.764 -17.761 1.00 75.94 101 ASP A O 1
ATOM 755 N N . VAL A 1 102 ? 0.616 8.661 -16.854 1.00 76.06 102 VAL A N 1
ATOM 756 C CA . VAL A 1 102 ? 0.668 9.416 -18.117 1.00 76.06 102 VAL A CA 1
ATOM 757 C C . VAL A 1 102 ? 1.624 8.806 -19.145 1.00 76.06 102 VAL A C 1
ATOM 759 O O . VAL A 1 102 ? 1.374 8.915 -20.347 1.00 76.06 102 VAL A O 1
ATOM 762 N N . ILE A 1 103 ? 2.694 8.141 -18.700 1.00 75.38 103 ILE A N 1
ATOM 763 C CA . ILE A 1 103 ? 3.640 7.421 -19.556 1.00 75.38 103 ILE A CA 1
ATOM 764 C C . ILE A 1 103 ? 2.978 6.135 -20.054 1.00 75.38 103 ILE A C 1
ATOM 766 O O . ILE A 1 103 ? 3.000 5.885 -21.260 1.00 75.38 103 ILE A O 1
ATOM 770 N N . TYR A 1 104 ? 2.313 5.376 -19.176 1.00 74.69 104 TYR A N 1
ATOM 771 C CA . TYR A 1 104 ? 1.562 4.179 -19.574 1.00 74.69 104 TYR A CA 1
ATOM 772 C C . TYR A 1 104 ? 0.486 4.510 -20.620 1.00 74.69 104 TYR A C 1
ATOM 774 O O . TYR A 1 104 ? 0.407 3.872 -21.673 1.00 74.69 104 TYR A O 1
ATOM 782 N N . ARG A 1 105 ? -0.299 5.574 -20.401 1.00 78.12 105 ARG A N 1
ATOM 783 C CA . ARG A 1 105 ? -1.318 6.057 -21.353 1.00 78.12 105 ARG A CA 1
ATOM 784 C C . ARG A 1 105 ? -0.720 6.552 -22.670 1.00 78.12 105 ARG A C 1
ATOM 786 O O . ARG A 1 105 ? -1.280 6.301 -23.736 1.00 78.12 105 ARG A O 1
ATOM 793 N N . ALA A 1 106 ? 0.398 7.277 -22.623 1.00 75.56 106 ALA A N 1
ATOM 794 C CA . ALA A 1 106 ? 1.049 7.796 -23.826 1.00 75.56 106 ALA A CA 1
ATOM 795 C C . ALA A 1 106 ? 1.641 6.677 -24.695 1.00 75.56 106 ALA A C 1
ATOM 797 O O . ALA A 1 106 ? 1.617 6.778 -25.924 1.00 75.56 106 ALA A O 1
ATOM 798 N N . LEU A 1 107 ? 2.161 5.624 -24.063 1.00 73.88 107 LEU A N 1
ATOM 799 C CA . LEU A 1 107 ? 2.759 4.480 -24.741 1.00 73.88 107 LEU A CA 1
ATOM 800 C C . LEU A 1 107 ? 1.695 3.503 -25.263 1.00 73.88 107 LEU A C 1
ATOM 802 O O . LEU A 1 107 ? 1.758 3.124 -26.431 1.00 73.88 107 LEU A O 1
ATOM 806 N N . SER A 1 108 ? 0.662 3.188 -24.472 1.00 73.25 108 SER A N 1
ATOM 807 C CA . SER A 1 108 ? -0.447 2.305 -24.887 1.00 73.25 108 SER A CA 1
ATOM 808 C C . SER A 1 108 ? -1.230 2.837 -26.094 1.00 73.25 108 SER A C 1
ATOM 810 O O . SER A 1 108 ? -1.602 2.068 -26.978 1.00 73.25 108 SER A O 1
ATOM 812 N N . LYS A 1 109 ? -1.411 4.161 -26.210 1.00 73.00 109 LYS A N 1
ATOM 813 C CA . LYS A 1 109 ? -2.080 4.798 -27.363 1.00 73.00 109 LYS A CA 1
ATOM 814 C C . LYS A 1 109 ? -1.284 4.745 -28.674 1.00 73.00 109 LYS A C 1
ATOM 816 O O . LYS A 1 109 ? -1.845 5.041 -29.726 1.00 73.00 109 LYS A O 1
ATOM 821 N N . ARG A 1 110 ? 0.017 4.434 -28.637 1.00 66.31 110 ARG A N 1
ATOM 822 C CA . ARG A 1 110 ? 0.923 4.521 -29.802 1.00 66.31 110 ARG A CA 1
ATOM 823 C C . ARG A 1 110 ? 1.247 3.170 -30.456 1.00 66.31 110 ARG A C 1
ATOM 825 O O . ARG A 1 110 ? 2.001 3.157 -31.428 1.00 66.31 110 ARG A O 1
ATOM 832 N N . GLY A 1 111 ? 0.647 2.069 -29.992 1.00 57.81 111 GLY A N 1
ATOM 833 C CA . GLY A 1 111 ? 0.679 0.754 -30.650 1.00 57.81 111 GLY A CA 1
ATOM 834 C C . GLY A 1 111 ? 0.977 -0.424 -29.709 1.00 57.81 111 GLY A C 1
ATOM 835 O O . GLY A 1 111 ? 1.595 -0.260 -28.664 1.00 57.81 111 GLY A O 1
ATOM 836 N N . HIS A 1 112 ? 0.560 -1.632 -30.106 1.00 56.75 112 HIS A N 1
ATOM 837 C CA . HIS A 1 112 ? 0.565 -2.854 -29.280 1.00 56.75 112 HIS A CA 1
ATOM 838 C C . HIS A 1 112 ? 1.922 -3.554 -29.083 1.00 56.75 112 HIS A C 1
ATOM 840 O O . HIS A 1 112 ? 1.988 -4.532 -28.344 1.00 56.75 112 HIS A O 1
ATOM 846 N N . SER A 1 113 ? 3.008 -3.123 -29.732 1.00 53.38 113 SER A N 1
ATOM 847 C CA . SER A 1 113 ? 4.176 -4.008 -29.895 1.00 53.38 113 SER A CA 1
ATOM 848 C C . SER A 1 113 ? 5.075 -4.171 -28.659 1.00 53.38 113 SER A C 1
ATOM 850 O O . SER A 1 113 ? 6.083 -4.861 -28.777 1.00 53.38 113 SER A O 1
ATOM 852 N N . ASP A 1 114 ? 4.790 -3.527 -27.522 1.00 62.66 114 ASP A N 1
ATOM 853 C CA . ASP A 1 114 ? 5.620 -3.679 -26.314 1.00 62.66 114 ASP A CA 1
ATOM 854 C C . ASP A 1 114 ? 4.873 -3.331 -25.011 1.00 62.66 114 ASP A C 1
ATOM 856 O O . ASP A 1 114 ? 5.345 -2.578 -24.153 1.00 62.66 114 ASP A O 1
ATOM 860 N N . MET A 1 115 ? 3.645 -3.847 -24.866 1.00 63.81 115 MET A N 1
ATOM 861 C CA . MET A 1 115 ? 2.846 -3.637 -23.647 1.00 63.81 115 MET A CA 1
ATOM 862 C C . MET A 1 115 ? 3.524 -4.209 -22.394 1.00 63.81 115 MET A C 1
ATOM 864 O O . MET A 1 115 ? 3.379 -3.631 -21.321 1.00 63.81 115 MET A O 1
ATOM 868 N N . VAL A 1 116 ? 4.299 -5.291 -22.531 1.00 68.00 116 VAL A N 1
ATOM 869 C CA . VAL A 1 116 ? 5.041 -5.913 -21.420 1.00 68.00 116 VAL A CA 1
ATOM 870 C C . VAL A 1 116 ? 6.137 -4.976 -20.913 1.00 68.00 116 VAL A C 1
ATOM 872 O O . VAL A 1 116 ? 6.148 -4.635 -19.734 1.00 68.00 116 VAL A O 1
ATOM 875 N N . HIS A 1 117 ? 6.985 -4.468 -21.812 1.00 67.19 117 HIS A N 1
ATOM 876 C CA . HIS A 1 117 ? 8.031 -3.512 -21.452 1.00 67.19 117 HIS A CA 1
ATOM 877 C C . HIS A 1 117 ? 7.447 -2.204 -20.893 1.00 67.19 117 HIS A C 1
ATOM 879 O O . HIS A 1 117 ? 7.953 -1.637 -19.930 1.00 67.19 117 HIS A O 1
ATOM 885 N N . THR A 1 118 ? 6.321 -1.747 -21.449 1.00 68.12 118 THR A N 1
ATOM 886 C CA . THR A 1 118 ? 5.609 -0.558 -20.956 1.00 68.12 118 THR A CA 1
ATOM 887 C C . THR A 1 118 ? 5.070 -0.752 -19.536 1.00 68.12 118 THR A C 1
ATOM 889 O O . THR A 1 118 ? 5.177 0.160 -18.718 1.00 68.12 118 THR A O 1
ATOM 892 N N . ALA A 1 119 ? 4.508 -1.925 -19.228 1.00 69.19 119 ALA A N 1
ATOM 893 C CA . ALA A 1 119 ? 3.998 -2.250 -17.898 1.00 69.19 119 ALA A CA 1
ATOM 894 C C . ALA A 1 119 ? 5.125 -2.364 -16.860 1.00 69.19 119 ALA A C 1
ATOM 896 O O . ALA A 1 119 ? 4.978 -1.871 -15.743 1.00 69.19 119 ALA A O 1
ATOM 897 N N . GLU A 1 120 ? 6.261 -2.954 -17.236 1.00 69.62 120 GLU A N 1
ATOM 898 C CA . GLU A 1 120 ? 7.448 -3.063 -16.382 1.00 69.62 120 GLU A CA 1
ATOM 899 C C . GLU A 1 120 ? 8.045 -1.685 -16.057 1.00 69.62 120 GLU A C 1
ATOM 901 O O . GLU A 1 120 ? 8.341 -1.392 -14.899 1.00 69.62 120 GLU A O 1
ATOM 906 N N . LEU A 1 121 ? 8.124 -0.791 -17.050 1.00 70.88 121 LEU A N 1
ATOM 907 C CA . LEU A 1 121 ? 8.626 0.577 -16.872 1.00 70.88 121 LEU A CA 1
ATOM 908 C C . LEU A 1 121 ? 7.819 1.391 -15.856 1.00 70.88 121 LEU A C 1
ATOM 910 O O . LEU A 1 121 ? 8.384 2.228 -15.143 1.00 70.88 121 LEU A O 1
ATOM 914 N N . VAL A 1 122 ? 6.500 1.190 -15.806 1.00 77.06 122 VAL A N 1
ATOM 915 C CA . VAL A 1 122 ? 5.650 1.925 -14.861 1.00 77.06 122 VAL A CA 1
ATOM 916 C C . VAL A 1 122 ? 5.496 1.226 -13.521 1.00 77.06 122 VAL A C 1
ATOM 918 O O . VAL A 1 122 ? 5.221 1.904 -12.534 1.00 77.06 122 VAL A O 1
ATOM 921 N N . HIS A 1 123 ? 5.771 -0.080 -13.462 1.00 81.19 123 HIS A N 1
ATOM 922 C CA . HIS A 1 123 ? 5.556 -0.904 -12.280 1.00 81.19 123 HIS A CA 1
ATOM 923 C C . HIS A 1 123 ? 6.192 -0.319 -11.022 1.00 81.19 123 HIS A C 1
ATOM 925 O O . HIS A 1 123 ? 5.498 -0.185 -10.018 1.00 81.19 123 HIS A O 1
ATOM 931 N N . GLN A 1 124 ? 7.464 0.091 -11.090 1.00 79.00 124 GLN A N 1
ATOM 932 C CA . GLN A 1 124 ? 8.155 0.612 -9.912 1.00 79.00 124 GLN A CA 1
ATOM 933 C C . GLN A 1 124 ? 7.462 1.852 -9.347 1.00 79.00 124 GLN A C 1
ATOM 935 O O . GLN A 1 124 ? 7.211 1.908 -8.152 1.00 79.00 124 GLN A O 1
ATOM 940 N N . SER A 1 125 ? 7.083 2.817 -10.187 1.00 81.56 125 SER A N 1
ATOM 941 C CA . SER A 1 125 ? 6.465 4.036 -9.655 1.00 81.56 125 SER A CA 1
ATOM 942 C C . SER A 1 125 ? 5.003 3.857 -9.264 1.00 81.56 125 SER A C 1
ATOM 944 O O . SER A 1 125 ? 4.536 4.609 -8.417 1.00 81.56 125 SER A O 1
ATOM 946 N N . SER A 1 126 ? 4.289 2.875 -9.816 1.00 84.69 126 SER A N 1
ATOM 947 C CA . SER A 1 126 ? 2.973 2.493 -9.294 1.00 84.69 126 SER A CA 1
ATOM 948 C C . SER A 1 126 ? 3.093 1.851 -7.907 1.00 84.69 126 SER A C 1
ATOM 950 O O . SER A 1 126 ? 2.317 2.170 -7.010 1.00 84.69 126 SER A O 1
ATOM 952 N N . THR A 1 127 ? 4.108 1.007 -7.702 1.00 86.88 127 THR A N 1
ATOM 953 C CA . THR A 1 127 ? 4.441 0.437 -6.387 1.00 86.88 127 THR A CA 1
ATOM 954 C C . THR A 1 127 ? 4.878 1.517 -5.395 1.00 86.88 127 THR A C 1
ATOM 956 O O . THR A 1 127 ? 4.449 1.495 -4.240 1.00 86.88 127 THR A O 1
ATOM 959 N N . ASP A 1 128 ? 5.686 2.484 -5.836 1.00 88.19 128 ASP A N 1
ATOM 960 C CA . ASP A 1 128 ? 6.125 3.600 -4.996 1.00 88.19 128 ASP A CA 1
ATOM 961 C C . ASP A 1 128 ? 4.937 4.494 -4.600 1.00 88.19 128 ASP A C 1
ATOM 963 O O . ASP A 1 128 ? 4.799 4.824 -3.427 1.00 88.19 128 ASP A O 1
ATOM 967 N N . ALA A 1 129 ? 4.033 4.811 -5.536 1.00 88.31 129 ALA A N 1
ATOM 968 C CA . ALA A 1 129 ? 2.817 5.587 -5.266 1.00 88.31 129 ALA A CA 1
ATOM 969 C C . ALA A 1 129 ? 1.889 4.889 -4.260 1.00 88.31 129 ALA A C 1
ATOM 971 O O . ALA A 1 129 ? 1.448 5.478 -3.275 1.00 88.31 129 ALA A O 1
ATOM 972 N N . ALA A 1 130 ? 1.647 3.589 -4.453 1.00 91.25 130 ALA A N 1
ATOM 973 C CA . ALA A 1 130 ? 0.866 2.797 -3.508 1.00 91.25 130 ALA A CA 1
ATOM 974 C C . ALA A 1 130 ? 1.511 2.770 -2.111 1.00 91.25 130 ALA A C 1
ATOM 976 O O . ALA A 1 130 ? 0.814 2.861 -1.101 1.00 91.25 130 ALA A O 1
ATOM 977 N N . SER A 1 131 ? 2.843 2.694 -2.044 1.00 92.75 131 SER A N 1
ATOM 978 C CA . SER A 1 131 ? 3.592 2.717 -0.783 1.00 92.75 131 SER A CA 1
ATOM 979 C C . SER A 1 131 ? 3.546 4.092 -0.102 1.00 92.75 131 SER A C 1
ATOM 981 O O . SER A 1 131 ? 3.405 4.157 1.120 1.00 92.75 131 SER A O 1
ATOM 983 N N . SER A 1 132 ? 3.613 5.178 -0.879 1.00 92.31 132 SER A N 1
ATOM 984 C CA . SER A 1 132 ? 3.477 6.569 -0.418 1.00 92.31 132 SER A CA 1
ATOM 985 C C . SER A 1 132 ? 2.099 6.802 0.194 1.00 92.31 132 SER A C 1
ATOM 987 O O . SER A 1 132 ? 1.980 7.249 1.341 1.00 92.31 132 SER A O 1
ATOM 989 N N . LEU A 1 133 ? 1.049 6.401 -0.527 1.00 92.44 133 LEU A N 1
ATOM 990 C CA . LEU A 1 133 ? -0.324 6.476 -0.046 1.00 92.44 133 LEU A CA 1
ATOM 991 C C . LEU A 1 133 ? -0.519 5.648 1.230 1.00 92.44 133 LEU A C 1
ATOM 993 O O . LEU A 1 133 ? -1.144 6.121 2.176 1.00 92.44 133 LEU A O 1
ATOM 997 N N . LEU A 1 134 ? 0.056 4.442 1.289 1.00 95.12 134 LEU A N 1
ATOM 998 C CA . LEU A 1 134 ? -0.055 3.546 2.441 1.00 95.12 134 LEU A CA 1
ATOM 999 C C . LEU A 1 134 ? 0.548 4.153 3.706 1.00 95.12 134 LEU A C 1
ATOM 1001 O O . LEU A 1 134 ? -0.125 4.201 4.737 1.00 95.12 134 LEU A O 1
ATOM 1005 N N . VAL A 1 135 ? 1.795 4.629 3.650 1.00 94.88 135 VAL A N 1
ATOM 1006 C CA . VAL A 1 135 ? 2.432 5.228 4.832 1.00 94.88 135 VAL A CA 1
ATOM 1007 C C . VAL A 1 135 ? 1.712 6.502 5.265 1.00 94.88 135 VAL A C 1
ATOM 1009 O O . VAL A 1 135 ? 1.533 6.719 6.462 1.00 94.88 135 VAL A O 1
ATOM 1012 N N . THR A 1 136 ? 1.225 7.297 4.310 1.00 92.06 136 THR A N 1
ATOM 1013 C CA . THR A 1 136 ? 0.468 8.527 4.575 1.00 92.06 136 THR A CA 1
ATOM 1014 C C . THR A 1 136 ? -0.858 8.222 5.269 1.00 92.06 136 THR A C 1
ATOM 1016 O O . THR A 1 136 ? -1.119 8.744 6.352 1.00 92.06 136 THR A O 1
ATOM 1019 N N . ALA A 1 137 ? -1.665 7.317 4.713 1.00 92.06 137 ALA A N 1
ATOM 1020 C CA . ALA A 1 137 ? -2.944 6.921 5.294 1.00 92.06 137 ALA A CA 1
ATOM 1021 C C . ALA A 1 137 ? -2.772 6.306 6.694 1.00 92.06 137 ALA A C 1
ATOM 1023 O O . ALA A 1 137 ? -3.513 6.647 7.620 1.00 92.06 137 ALA A O 1
ATOM 1024 N N . LEU A 1 138 ? -1.752 5.454 6.874 1.00 93.25 138 LEU A N 1
ATOM 1025 C CA . LEU A 1 138 ? -1.477 4.820 8.162 1.00 93.25 138 LEU A CA 1
ATOM 1026 C C . LEU A 1 138 ? -1.049 5.829 9.230 1.00 93.25 138 LEU A C 1
ATOM 1028 O O . LEU A 1 138 ? -1.553 5.786 10.357 1.00 93.25 138 LEU A O 1
ATOM 1032 N N . ASN A 1 139 ? -0.170 6.761 8.865 1.00 91.69 139 ASN A N 1
ATOM 1033 C CA . ASN A 1 139 ? 0.242 7.874 9.710 1.00 91.69 139 ASN A CA 1
ATOM 1034 C C . ASN A 1 139 ? -0.968 8.700 10.182 1.00 91.69 139 ASN A C 1
ATOM 1036 O O . ASN A 1 139 ? -1.058 8.996 11.377 1.00 91.69 139 ASN A O 1
ATOM 1040 N N . GLU A 1 140 ? -1.892 9.022 9.272 1.00 88.19 140 GLU A N 1
ATOM 1041 C CA . GLU A 1 140 ? -3.112 9.807 9.528 1.00 88.19 140 GLU A CA 1
ATOM 1042 C C . GLU A 1 140 ? -4.211 9.047 10.291 1.00 88.19 140 GLU A C 1
ATOM 1044 O O . GLU A 1 140 ? -5.265 9.604 10.586 1.00 88.19 140 GLU A O 1
ATOM 1049 N N . GLY A 1 141 ? -3.989 7.779 10.655 1.00 88.69 141 GLY A N 1
ATOM 1050 C CA . GLY A 1 141 ? -4.979 7.016 11.420 1.00 88.69 141 GLY A CA 1
ATOM 1051 C C . GLY A 1 141 ? -6.230 6.645 10.613 1.00 88.69 141 GLY A C 1
ATOM 1052 O O . GLY A 1 141 ? -7.286 6.444 11.210 1.00 88.69 141 GLY A O 1
ATOM 1053 N N . ARG A 1 142 ? -6.139 6.594 9.278 1.00 89.75 142 ARG A N 1
ATOM 1054 C CA . ARG A 1 142 ? -7.249 6.230 8.386 1.00 89.75 142 ARG A CA 1
ATOM 1055 C C . ARG A 1 142 ? -7.477 4.723 8.394 1.00 89.75 142 ARG A C 1
ATOM 1057 O O . ARG A 1 142 ? -6.534 3.951 8.518 1.00 89.75 142 ARG A O 1
ATOM 1064 N N . ASP A 1 143 ? -8.715 4.282 8.186 1.00 92.19 143 ASP A N 1
ATOM 1065 C CA . ASP A 1 143 ? -8.918 2.882 7.813 1.00 92.19 143 ASP A CA 1
ATOM 1066 C C . ASP A 1 143 ? -8.321 2.642 6.428 1.00 92.19 143 ASP A C 1
ATOM 1068 O O . ASP A 1 143 ? -8.526 3.438 5.510 1.00 92.19 143 ASP A O 1
ATOM 1072 N N . VAL A 1 144 ? -7.575 1.553 6.284 1.00 94.06 144 VAL A N 1
ATOM 1073 C CA . VAL A 1 144 ? -6.865 1.206 5.056 1.00 94.06 144 VAL A CA 1
ATOM 1074 C C . VAL A 1 144 ? -7.260 -0.196 4.629 1.00 94.06 144 VAL A C 1
ATOM 1076 O O . VAL A 1 144 ? -7.220 -1.130 5.430 1.00 94.06 144 VAL A O 1
ATOM 1079 N N . ILE A 1 145 ? -7.583 -0.347 3.349 1.00 94.38 145 ILE A N 1
ATOM 1080 C CA . ILE A 1 145 ? -7.717 -1.643 2.691 1.00 94.38 145 ILE A CA 1
ATOM 1081 C C . ILE A 1 145 ? -6.584 -1.746 1.679 1.00 94.38 145 ILE A C 1
ATOM 1083 O O . ILE A 1 145 ? -6.558 -1.017 0.691 1.00 94.38 145 ILE A O 1
ATOM 1087 N N . MET A 1 146 ? -5.633 -2.636 1.934 1.00 93.94 146 MET A N 1
ATOM 1088 C CA . MET A 1 146 ? -4.535 -2.907 1.019 1.00 93.94 146 MET A CA 1
ATOM 1089 C C . MET A 1 146 ? -4.861 -4.148 0.190 1.00 93.94 146 MET A C 1
ATOM 1091 O O . MET A 1 146 ? -4.855 -5.261 0.718 1.00 93.94 146 MET A O 1
ATOM 1095 N N . ASP A 1 147 ? -5.107 -3.948 -1.103 1.00 91.00 147 ASP A N 1
ATOM 1096 C CA . ASP A 1 147 ? -5.291 -5.017 -2.080 1.00 91.00 147 ASP A CA 1
ATOM 1097 C C . ASP A 1 147 ? -3.945 -5.357 -2.735 1.00 91.00 147 ASP A C 1
ATOM 1099 O O . ASP A 1 147 ? -3.334 -4.545 -3.438 1.00 91.00 147 ASP A O 1
ATOM 1103 N N . GLY A 1 148 ? -3.449 -6.567 -2.477 1.00 87.94 148 GLY A N 1
ATOM 1104 C CA . GLY A 1 148 ? -2.212 -7.051 -3.068 1.00 87.94 148 GLY A CA 1
ATOM 1105 C C . GLY A 1 148 ? -2.134 -8.570 -3.144 1.00 87.94 148 GLY A C 1
ATOM 1106 O O . GLY A 1 148 ? -3.006 -9.313 -2.703 1.00 87.94 148 GLY A O 1
ATOM 1107 N N . THR A 1 149 ? -1.039 -9.077 -3.706 1.00 87.50 149 THR A N 1
ATOM 1108 C CA . THR A 1 149 ? -0.751 -10.519 -3.641 1.00 87.50 149 THR A CA 1
ATOM 1109 C C . THR A 1 149 ? -0.274 -10.941 -2.255 1.00 87.50 149 THR A C 1
ATOM 1111 O O . THR A 1 149 ? -0.428 -12.101 -1.889 1.00 87.50 149 THR A O 1
ATOM 1114 N N . LEU A 1 150 ? 0.328 -10.007 -1.506 1.00 88.75 150 LEU A N 1
ATOM 1115 C CA . LEU A 1 150 ? 0.987 -10.228 -0.212 1.00 88.75 150 LEU A CA 1
ATOM 1116 C C . LEU A 1 150 ? 2.031 -11.364 -0.235 1.00 88.75 150 LEU A C 1
ATOM 1118 O O . LEU A 1 150 ? 2.370 -11.930 0.799 1.00 88.75 150 LEU A O 1
ATOM 1122 N N . SER A 1 151 ? 2.579 -11.679 -1.414 1.00 88.12 151 SER A N 1
ATOM 1123 C CA . SER A 1 151 ? 3.552 -12.762 -1.605 1.00 88.12 151 SER A CA 1
ATOM 1124 C C . SER A 1 151 ? 4.965 -12.402 -1.137 1.00 88.12 151 SER A C 1
ATOM 1126 O O . SER A 1 151 ? 5.806 -13.282 -0.972 1.00 88.12 151 SER A O 1
ATOM 1128 N N . TRP A 1 152 ? 5.244 -11.112 -0.935 1.00 91.38 152 TRP A N 1
ATOM 1129 C CA . TRP A 1 152 ? 6.551 -10.623 -0.508 1.00 91.38 152 TRP A CA 1
ATOM 1130 C C . TRP A 1 152 ? 6.596 -10.426 1.012 1.00 91.38 152 TRP A C 1
ATOM 1132 O O . TRP A 1 152 ? 6.251 -9.367 1.540 1.00 91.38 152 TRP A O 1
ATOM 1142 N N . ILE A 1 153 ? 7.005 -11.476 1.728 1.00 92.06 153 ILE A N 1
ATOM 1143 C CA . ILE A 1 153 ? 6.935 -11.556 3.197 1.00 92.06 153 ILE A CA 1
ATOM 1144 C C . ILE A 1 153 ? 7.640 -10.386 3.913 1.00 92.06 153 ILE A C 1
ATOM 1146 O O . ILE A 1 153 ? 7.025 -9.826 4.826 1.00 92.06 153 ILE A O 1
ATOM 1150 N N . PRO A 1 154 ? 8.866 -9.960 3.535 1.00 94.19 154 PRO A N 1
ATOM 1151 C CA . PRO A 1 154 ? 9.539 -8.858 4.227 1.00 94.19 154 PRO A CA 1
ATOM 1152 C C . PRO A 1 154 ? 8.731 -7.557 4.205 1.00 94.19 154 PRO A C 1
ATOM 1154 O O . PRO A 1 154 ? 8.598 -6.895 5.233 1.00 94.19 154 PRO A O 1
ATOM 1157 N N . PHE A 1 155 ? 8.114 -7.234 3.066 1.00 94.00 155 PHE A N 1
ATOM 1158 C CA . PHE A 1 155 ? 7.249 -6.063 2.928 1.00 94.00 155 PHE A CA 1
ATOM 1159 C C . PHE A 1 155 ? 6.038 -6.148 3.864 1.00 94.00 155 PHE A C 1
ATOM 1161 O O . PHE A 1 155 ? 5.729 -5.190 4.575 1.00 94.00 155 PHE A O 1
ATOM 1168 N N . VAL A 1 156 ? 5.370 -7.306 3.916 1.00 94.38 156 VAL A N 1
ATOM 1169 C CA . VAL A 1 156 ? 4.188 -7.509 4.769 1.00 94.38 156 VAL A CA 1
ATOM 1170 C C . VAL A 1 156 ? 4.554 -7.367 6.250 1.00 94.38 156 VAL A C 1
ATOM 1172 O O . VAL A 1 156 ? 3.886 -6.639 6.984 1.00 94.38 156 VAL A O 1
ATOM 1175 N N . LEU A 1 157 ? 5.646 -7.996 6.694 1.00 96.31 157 LEU A N 1
ATOM 1176 C CA . LEU A 1 157 ? 6.100 -7.927 8.087 1.00 96.31 157 LEU A CA 1
ATOM 1177 C C . LEU A 1 157 ? 6.510 -6.511 8.503 1.00 96.31 157 LEU A C 1
ATOM 1179 O O . LEU A 1 157 ? 6.143 -6.056 9.592 1.00 96.31 157 LEU A O 1
ATOM 1183 N N . GLN A 1 158 ? 7.238 -5.796 7.641 1.00 97.38 158 GLN A N 1
ATOM 1184 C CA . GLN A 1 158 ? 7.604 -4.405 7.900 1.00 97.38 158 GLN A CA 1
ATOM 1185 C C . GLN A 1 158 ? 6.352 -3.514 7.951 1.00 97.38 158 GLN A C 1
ATOM 1187 O O . GLN A 1 158 ? 6.243 -2.678 8.846 1.00 97.38 158 GLN A O 1
ATOM 1192 N N . THR A 1 159 ? 5.363 -3.740 7.080 1.00 96.69 159 THR A N 1
ATOM 1193 C CA . THR A 1 159 ? 4.086 -2.998 7.074 1.00 96.69 159 THR A CA 1
ATOM 1194 C C . THR A 1 159 ? 3.269 -3.238 8.342 1.00 96.69 159 THR A C 1
ATOM 1196 O O . THR A 1 159 ? 2.792 -2.286 8.957 1.00 96.69 159 THR A O 1
ATOM 1199 N N . ILE A 1 160 ? 3.163 -4.490 8.799 1.00 96.75 160 ILE A N 1
ATOM 1200 C CA . ILE A 1 160 ? 2.518 -4.832 10.078 1.00 96.75 160 ILE A CA 1
ATOM 1201 C C . ILE A 1 160 ? 3.240 -4.147 11.243 1.00 96.75 160 ILE A C 1
ATOM 1203 O O . ILE A 1 160 ? 2.598 -3.620 12.153 1.00 96.75 160 ILE A O 1
ATOM 1207 N N . THR A 1 161 ? 4.574 -4.140 11.223 1.00 97.25 161 THR A N 1
ATOM 1208 C CA . THR A 1 161 ? 5.391 -3.487 12.255 1.00 97.25 161 THR A CA 1
ATOM 1209 C C . THR A 1 161 ? 5.140 -1.982 12.285 1.00 97.25 161 THR A C 1
ATOM 1211 O O . THR A 1 161 ? 4.857 -1.431 13.349 1.00 97.25 161 THR A O 1
ATOM 1214 N N . MET A 1 162 ? 5.151 -1.335 11.119 1.00 96.12 162 MET A N 1
ATOM 1215 C CA . MET A 1 162 ? 4.802 0.074 10.972 1.00 96.12 162 MET A CA 1
ATOM 1216 C C . MET A 1 162 ? 3.396 0.348 11.518 1.00 96.12 162 MET A C 1
ATOM 1218 O O . MET A 1 162 ? 3.259 1.146 12.441 1.00 96.12 162 MET A O 1
ATOM 1222 N N . ALA A 1 163 ? 2.367 -0.366 11.049 1.00 96.38 163 ALA A N 1
ATOM 1223 C CA . ALA A 1 163 ? 0.975 -0.182 11.477 1.00 96.38 163 ALA A CA 1
ATOM 1224 C C . ALA A 1 163 ? 0.775 -0.364 12.996 1.00 96.38 163 ALA A C 1
ATOM 1226 O O . ALA A 1 163 ? -0.016 0.341 13.628 1.00 96.38 163 ALA A O 1
ATOM 1227 N N . ARG A 1 164 ? 1.540 -1.260 13.633 1.00 95.31 164 ARG A N 1
ATOM 1228 C CA . ARG A 1 164 ? 1.544 -1.410 15.099 1.00 95.31 164 ARG A CA 1
ATOM 1229 C C . ARG A 1 164 ? 2.164 -0.216 15.821 1.00 95.31 164 ARG A C 1
ATOM 1231 O O . ARG A 1 164 ? 1.819 0.031 16.973 1.00 95.31 164 ARG A O 1
ATOM 1238 N N . CYS A 1 165 ? 3.043 0.540 15.173 1.00 93.50 165 CYS A N 1
ATOM 1239 C CA . CYS A 1 165 ? 3.811 1.624 15.778 1.00 93.50 165 CYS A CA 1
ATOM 1240 C C . CYS A 1 165 ? 3.373 3.037 15.362 1.00 93.50 165 CYS A C 1
ATOM 1242 O O . CYS A 1 165 ? 3.697 3.970 16.097 1.00 93.50 165 CYS A O 1
ATOM 1244 N N . VAL A 1 166 ? 2.624 3.216 14.264 1.00 91.44 166 VAL A N 1
ATOM 1245 C CA . VAL A 1 166 ? 2.225 4.549 13.744 1.00 91.44 166 VAL A CA 1
ATOM 1246 C C . VAL A 1 166 ? 1.439 5.405 14.745 1.00 91.44 166 VAL A C 1
ATOM 1248 O O . VAL A 1 166 ? 1.430 6.628 14.671 1.00 91.44 166 VAL A O 1
ATOM 1251 N N . HIS A 1 167 ? 0.806 4.774 15.738 1.00 89.19 167 HIS A N 1
ATOM 1252 C CA . HIS A 1 167 ? 0.107 5.476 16.816 1.00 89.19 167 HIS A CA 1
ATOM 1253 C C . HIS A 1 167 ? 1.048 6.172 17.821 1.00 89.19 167 HIS A C 1
ATOM 1255 O O . HIS A 1 167 ? 0.583 6.959 18.643 1.00 89.19 167 HIS A O 1
ATOM 1261 N N . ARG A 1 168 ? 2.356 5.871 17.779 1.00 88.25 168 ARG A N 1
ATOM 1262 C CA . ARG A 1 168 ? 3.404 6.454 18.642 1.00 88.25 168 ARG A CA 1
ATOM 1263 C C . ARG A 1 168 ? 4.495 7.188 17.871 1.00 88.25 168 ARG A C 1
ATOM 1265 O O . ARG A 1 168 ? 5.199 7.982 18.471 1.00 88.25 168 ARG A O 1
ATOM 1272 N N . ARG A 1 169 ? 4.706 6.857 16.597 1.00 89.25 169 ARG A N 1
ATOM 1273 C CA . ARG A 1 169 ? 5.806 7.374 15.769 1.00 89.25 169 ARG A CA 1
ATOM 1274 C C . ARG A 1 169 ? 5.294 7.634 14.365 1.00 89.25 169 ARG A C 1
ATOM 1276 O O . ARG A 1 169 ? 4.427 6.898 13.906 1.00 89.25 169 ARG A O 1
ATOM 1283 N N . ARG A 1 170 ? 5.847 8.619 13.666 1.00 89.94 170 ARG A N 1
ATOM 1284 C CA . ARG A 1 170 ? 5.617 8.762 12.225 1.00 89.94 170 ARG A CA 1
ATOM 1285 C C . ARG A 1 170 ? 6.631 7.945 11.440 1.00 89.94 170 ARG A C 1
ATOM 1287 O O . ARG A 1 170 ? 7.741 7.672 11.899 1.00 89.94 170 ARG A O 1
ATOM 1294 N N . TYR A 1 171 ? 6.210 7.550 10.250 1.00 94.81 171 TYR A N 1
ATOM 1295 C CA . TYR A 1 171 ? 7.026 6.809 9.302 1.00 94.81 171 TYR A CA 1
ATOM 1296 C C . TYR A 1 171 ? 7.058 7.520 7.951 1.00 94.81 171 TYR A C 1
ATOM 1298 O O . TYR A 1 171 ? 6.154 8.282 7.618 1.00 94.81 171 TYR A O 1
ATOM 1306 N N . ARG A 1 172 ? 8.077 7.234 7.149 1.00 94.62 172 ARG A N 1
ATOM 1307 C CA . ARG A 1 172 ? 8.136 7.552 5.718 1.00 94.62 172 ARG A CA 1
ATOM 1308 C C . ARG A 1 172 ? 8.499 6.307 4.926 1.00 94.62 172 ARG A C 1
ATOM 1310 O O . ARG A 1 172 ? 8.950 5.310 5.493 1.00 94.62 172 ARG A O 1
ATOM 1317 N N . MET A 1 173 ? 8.345 6.387 3.610 1.00 94.38 173 MET A N 1
ATOM 1318 C CA . MET A 1 173 ? 8.899 5.378 2.716 1.00 94.38 173 MET A CA 1
ATOM 1319 C C . MET A 1 173 ? 10.415 5.270 2.899 1.00 94.38 173 MET A C 1
ATOM 1321 O O . MET A 1 173 ? 11.124 6.277 2.894 1.00 94.38 173 MET A O 1
ATOM 1325 N N . GLY A 1 174 ? 10.891 4.040 3.053 1.00 93.69 174 GLY A N 1
ATOM 1326 C CA . GLY A 1 174 ? 12.304 3.699 3.007 1.00 93.69 174 GLY A CA 1
ATOM 1327 C C . GLY A 1 174 ? 12.794 3.471 1.578 1.00 93.69 174 GLY A C 1
ATOM 1328 O O . GLY A 1 174 ? 12.090 3.698 0.594 1.00 93.69 174 GLY A O 1
ATOM 1329 N N . ALA A 1 175 ? 14.027 2.986 1.458 1.00 90.81 175 ALA A N 1
ATOM 1330 C CA . ALA A 1 175 ? 14.662 2.710 0.171 1.00 90.81 175 ALA A CA 1
ATOM 1331 C C . ALA A 1 175 ? 13.991 1.592 -0.658 1.00 90.81 175 ALA A C 1
ATOM 1333 O O . ALA A 1 175 ? 14.326 1.445 -1.834 1.00 90.81 175 ALA A O 1
ATOM 1334 N N . GLY A 1 176 ? 13.093 0.806 -0.062 1.00 90.69 176 GLY A N 1
ATOM 1335 C CA . GLY A 1 176 ? 12.507 -0.392 -0.652 1.00 90.69 176 GLY A CA 1
ATOM 1336 C C . GLY A 1 176 ? 13.522 -1.527 -0.776 1.00 90.69 176 GLY A C 1
ATOM 1337 O O . GLY A 1 176 ? 14.472 -1.622 0.005 1.00 90.69 176 GLY A O 1
ATOM 1338 N N . TYR A 1 177 ? 13.318 -2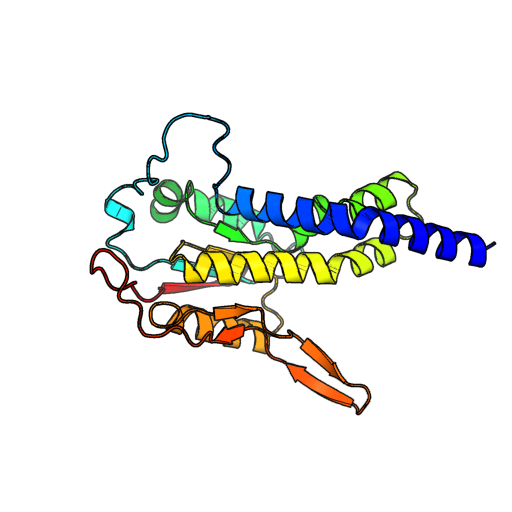.388 -1.773 1.00 90.31 177 TYR A N 1
ATOM 1339 C CA . TYR A 1 177 ? 14.275 -3.422 -2.160 1.00 90.31 177 TYR A CA 1
ATOM 1340 C C . TYR A 1 177 ? 15.271 -2.859 -3.179 1.00 90.31 177 TYR A C 1
ATOM 1342 O O . TYR A 1 177 ? 14.884 -2.407 -4.258 1.00 90.31 177 TYR A O 1
ATOM 1350 N N . LYS A 1 178 ? 16.564 -2.913 -2.859 1.00 88.75 178 LYS A N 1
ATOM 1351 C CA . LYS A 1 178 ? 17.657 -2.520 -3.753 1.00 88.75 178 LYS A CA 1
ATOM 1352 C C . LYS A 1 178 ? 18.776 -3.547 -3.699 1.00 88.75 178 LYS A C 1
ATOM 1354 O O . LYS A 1 178 ? 19.246 -3.913 -2.627 1.00 88.75 178 LYS A O 1
ATOM 1359 N N . LYS A 1 179 ? 19.241 -3.963 -4.876 1.00 90.56 179 LYS A N 1
ATOM 1360 C CA . LYS A 1 179 ? 20.455 -4.765 -5.027 1.00 90.56 179 LYS A CA 1
ATOM 1361 C C . LYS A 1 179 ? 21.610 -3.842 -5.402 1.00 90.56 179 LYS A C 1
ATOM 1363 O O . LYS A 1 179 ? 21.564 -3.195 -6.447 1.00 90.56 179 LYS A O 1
ATOM 1368 N N . ASN A 1 180 ? 22.617 -3.767 -4.543 1.00 89.50 180 ASN A N 1
ATOM 1369 C CA . ASN A 1 180 ? 23.786 -2.921 -4.740 1.00 89.50 180 ASN A CA 1
ATOM 1370 C C . ASN A 1 180 ? 24.771 -3.563 -5.742 1.00 89.50 180 ASN A C 1
ATOM 1372 O O . ASN A 1 180 ? 24.719 -4.777 -5.971 1.00 89.50 180 ASN A O 1
ATOM 1376 N N . PRO A 1 181 ? 25.687 -2.778 -6.345 1.00 91.31 181 PRO A N 1
ATOM 1377 C CA . PRO A 1 181 ? 26.667 -3.291 -7.311 1.00 91.31 181 PRO A CA 1
ATOM 1378 C C . PRO A 1 181 ? 27.611 -4.359 -6.742 1.00 91.31 181 PRO A C 1
ATOM 1380 O O . PRO A 1 181 ? 28.090 -5.212 -7.482 1.00 91.31 181 PRO A O 1
ATOM 1383 N N . ASP A 1 182 ? 27.854 -4.328 -5.431 1.00 91.94 182 ASP A N 1
ATOM 1384 C CA . ASP A 1 182 ? 28.655 -5.310 -4.691 1.00 91.94 182 ASP A CA 1
ATOM 1385 C C . ASP A 1 182 ? 27.895 -6.621 -4.395 1.00 91.94 182 ASP A C 1
ATOM 1387 O O . ASP A 1 182 ? 28.440 -7.537 -3.783 1.00 91.94 182 ASP A O 1
ATOM 1391 N N . GLY A 1 183 ? 26.637 -6.724 -4.835 1.00 90.50 183 GLY A N 1
ATOM 1392 C CA . GLY A 1 183 ? 25.772 -7.879 -4.620 1.00 90.50 183 GLY A CA 1
ATOM 1393 C C . GLY A 1 183 ? 25.031 -7.875 -3.283 1.00 90.50 183 GLY A C 1
ATOM 1394 O O . GLY A 1 183 ? 24.196 -8.758 -3.077 1.00 90.50 183 GLY A O 1
ATOM 1395 N N . THR A 1 184 ? 25.274 -6.897 -2.404 1.00 93.06 184 THR A N 1
ATOM 1396 C CA . THR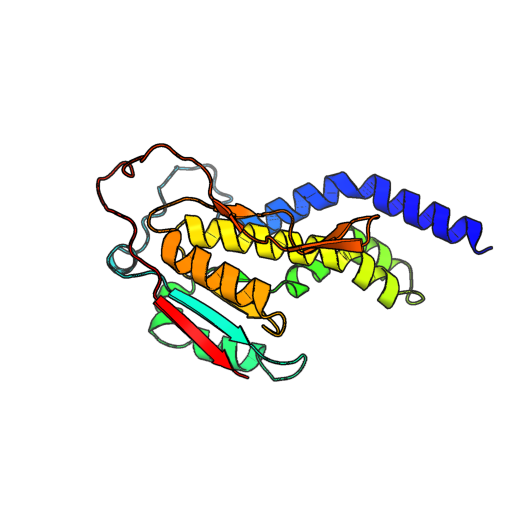 A 1 184 ? 24.512 -6.750 -1.157 1.00 93.06 184 THR A CA 1
ATOM 1397 C C . THR A 1 184 ? 23.070 -6.331 -1.445 1.00 93.06 184 THR A C 1
ATOM 1399 O O . THR A 1 184 ? 22.773 -5.678 -2.449 1.00 93.06 184 THR A O 1
ATOM 1402 N N . ILE A 1 185 ? 22.149 -6.739 -0.572 1.00 92.19 185 ILE A N 1
ATOM 1403 C CA . ILE A 1 185 ? 20.725 -6.419 -0.686 1.00 92.19 185 ILE A CA 1
ATOM 1404 C C . ILE A 1 185 ? 20.355 -5.499 0.470 1.00 92.19 185 ILE A C 1
ATOM 1406 O O . ILE A 1 185 ? 20.509 -5.863 1.635 1.00 92.19 185 ILE A O 1
ATOM 1410 N N . THR A 1 186 ? 19.844 -4.320 0.134 1.00 91.06 186 THR A N 1
ATOM 1411 C CA . THR A 1 186 ? 19.178 -3.427 1.078 1.00 91.06 186 THR A CA 1
ATOM 1412 C C . THR A 1 186 ? 17.678 -3.631 0.932 1.00 91.06 186 THR A C 1
ATOM 1414 O O . THR A 1 186 ? 17.136 -3.460 -0.157 1.00 91.06 186 THR A O 1
ATOM 1417 N N . GLU A 1 187 ? 17.002 -3.982 2.021 1.00 93.94 187 GLU A N 1
ATOM 1418 C CA . GLU A 1 187 ? 15.555 -4.187 2.032 1.00 93.94 187 GLU A CA 1
ATOM 1419 C C . GLU A 1 187 ? 14.925 -3.463 3.222 1.00 93.94 187 GLU A C 1
ATOM 1421 O O . GLU A 1 187 ? 14.847 -3.982 4.336 1.00 93.94 187 GLU A O 1
ATOM 1426 N N . ASN A 1 188 ? 14.496 -2.226 2.982 1.00 95.00 188 ASN A N 1
ATOM 1427 C CA . ASN A 1 188 ? 13.883 -1.383 4.000 1.00 95.00 188 ASN A CA 1
ATOM 1428 C C . ASN A 1 188 ? 12.740 -0.566 3.396 1.00 95.00 188 ASN A C 1
ATOM 1430 O O . ASN A 1 188 ? 12.979 0.399 2.673 1.00 95.00 188 ASN A O 1
ATOM 1434 N N . TYR A 1 189 ? 11.503 -0.949 3.686 1.00 95.50 189 TYR A N 1
ATOM 1435 C CA . TYR A 1 189 ? 10.308 -0.326 3.123 1.00 95.50 189 TYR A CA 1
ATOM 1436 C C . TYR A 1 189 ? 9.825 0.875 3.928 1.00 95.50 189 TYR A C 1
ATOM 1438 O O . TYR A 1 189 ? 9.252 1.786 3.336 1.00 95.50 189 TYR A O 1
ATOM 1446 N N . TRP A 1 190 ? 10.086 0.914 5.239 1.00 97.38 190 TRP A N 1
ATOM 1447 C CA . TRP A 1 190 ? 9.567 1.954 6.129 1.00 97.38 190 TRP A CA 1
ATOM 1448 C C . TRP A 1 190 ? 10.645 2.466 7.074 1.00 97.38 190 TRP A C 1
ATOM 1450 O O . TRP A 1 190 ? 11.250 1.706 7.826 1.00 97.38 190 TRP A O 1
ATOM 1460 N N . GLU A 1 191 ? 10.834 3.777 7.091 1.00 96.12 191 GLU A N 1
ATOM 1461 C CA . GLU A 1 191 ? 11.765 4.446 7.993 1.00 96.12 191 GLU A CA 1
ATOM 1462 C C . GLU A 1 191 ? 10.993 5.232 9.041 1.00 96.12 191 GLU A C 1
ATOM 1464 O O . GLU A 1 191 ? 10.050 5.952 8.717 1.00 96.12 191 GLU A O 1
ATOM 1469 N N . GLN A 1 192 ? 11.402 5.108 10.301 1.00 93.19 192 GLN A N 1
ATOM 1470 C CA . GLN A 1 192 ? 10.883 5.963 11.362 1.00 93.19 192 GLN A CA 1
ATOM 1471 C C . GLN A 1 192 ? 11.423 7.377 11.183 1.00 93.19 192 GLN A C 1
ATOM 1473 O O . GLN A 1 192 ? 12.602 7.561 10.881 1.00 93.19 192 GLN A O 1
ATOM 1478 N N . ILE A 1 193 ? 10.560 8.363 11.391 1.00 89.56 193 ILE A N 1
ATOM 1479 C CA . ILE A 1 193 ? 10.964 9.763 11.460 1.00 89.56 193 ILE A CA 1
ATOM 1480 C C . ILE A 1 193 ? 11.156 10.103 12.938 1.00 89.56 193 ILE A C 1
ATOM 1482 O O . ILE A 1 193 ? 10.283 9.814 13.761 1.00 89.56 193 ILE A O 1
ATOM 1486 N N . GLU A 1 194 ? 12.298 10.704 13.272 1.00 72.31 194 GLU A N 1
ATOM 1487 C CA . GLU A 1 194 ? 12.506 11.359 14.564 1.00 72.31 194 GLU A CA 1
ATOM 1488 C C . GLU A 1 194 ? 11.660 12.637 14.595 1.00 72.31 194 GLU A C 1
ATOM 1490 O O . GLU A 1 194 ? 12.112 13.719 14.235 1.00 72.31 194 GLU A O 1
ATOM 1495 N N . GLU A 1 195 ? 10.391 12.499 14.960 1.00 62.38 195 GLU A N 1
ATOM 1496 C CA . GLU A 1 195 ? 9.617 13.624 15.470 1.00 62.38 195 GLU A CA 1
ATOM 1497 C C . GLU A 1 195 ? 9.812 13.644 16.989 1.00 62.38 195 GLU A C 1
ATOM 1499 O O . GLU A 1 195 ? 9.584 12.629 17.653 1.00 62.38 195 GLU A O 1
ATOM 1504 N N . GLU A 1 196 ? 10.247 14.785 17.541 1.00 50.62 196 GLU A N 1
ATOM 1505 C CA . GLU A 1 196 ? 10.033 15.085 18.963 1.00 50.62 196 GLU A CA 1
ATOM 1506 C C . GLU A 1 196 ? 8.570 14.785 19.282 1.00 50.62 196 GLU A C 1
ATOM 1508 O O . GLU A 1 196 ? 7.723 15.075 18.440 1.00 50.62 196 GLU A O 1
ATOM 1513 N N . ASP A 1 197 ? 8.284 14.184 20.441 1.00 49.66 197 ASP A N 1
ATOM 1514 C CA . ASP A 1 197 ? 6.947 13.785 20.896 1.00 49.66 197 ASP A CA 1
ATOM 1515 C C . ASP A 1 197 ? 5.938 14.951 20.796 1.00 49.66 197 ASP A C 1
ATOM 1517 O O . ASP A 1 197 ? 5.601 15.605 21.786 1.00 49.66 197 ASP A O 1
ATOM 1521 N N . GLN A 1 198 ? 5.428 15.224 19.595 1.00 48.16 198 GLN A N 1
ATOM 1522 C CA . GLN A 1 198 ? 4.369 16.182 19.365 1.00 48.16 198 GLN A CA 1
ATOM 1523 C C . GLN A 1 198 ? 3.113 15.489 19.856 1.00 48.16 198 GLN A C 1
ATOM 1525 O O . GLN A 1 198 ? 2.474 14.689 19.165 1.00 48.16 198 GLN A O 1
ATOM 1530 N N . VAL A 1 199 ? 2.807 15.750 21.125 1.00 50.19 199 VAL A N 1
ATOM 1531 C CA . VAL A 1 199 ? 1.481 15.530 21.680 1.00 50.19 199 VAL A CA 1
ATOM 1532 C C . VAL A 1 199 ? 0.513 16.161 20.677 1.00 50.19 199 VAL A C 1
ATOM 1534 O O . VAL A 1 199 ? 0.625 17.363 20.440 1.00 50.19 199 VAL A O 1
ATOM 1537 N N . PRO A 1 200 ? -0.373 15.381 20.033 1.00 52.47 200 PRO A N 1
ATOM 1538 C CA . PRO A 1 200 ? -1.265 15.931 19.024 1.00 52.47 200 PRO A CA 1
ATOM 1539 C C . PRO A 1 200 ? -2.043 17.099 19.634 1.00 52.47 200 PRO A C 1
ATOM 1541 O O . PRO A 1 200 ? -2.586 16.959 20.739 1.00 52.47 200 PRO A O 1
ATOM 1544 N N . GLU A 1 201 ? -2.069 18.243 18.941 1.00 44.34 201 GLU A N 1
ATOM 1545 C CA . GLU A 1 201 ? -2.944 19.365 19.284 1.00 44.34 201 GLU A CA 1
ATOM 1546 C C . GLU A 1 201 ? -4.365 18.808 19.476 1.00 44.34 201 GLU A C 1
ATOM 1548 O O . GLU A 1 201 ? -4.936 18.193 18.579 1.00 44.34 201 GLU A O 1
ATOM 1553 N N . GLY A 1 202 ? -4.889 18.905 20.704 1.00 51.94 202 GLY A N 1
ATOM 1554 C CA . GLY A 1 202 ? -6.177 18.316 21.096 1.00 51.94 202 GLY A CA 1
ATOM 1555 C C . GLY A 1 202 ? -6.119 17.139 22.083 1.00 51.94 202 GLY A C 1
ATOM 1556 O O . GLY A 1 202 ? -7.166 16.634 22.483 1.00 51.94 202 GLY A O 1
ATOM 1557 N N . GLY A 1 203 ? -4.937 16.686 22.523 1.00 50.53 203 GLY A N 1
ATOM 1558 C CA . GLY A 1 203 ? -4.777 15.803 23.695 1.00 50.53 203 GLY A CA 1
ATOM 1559 C C . GLY A 1 203 ? -5.261 14.350 23.540 1.00 50.53 203 GLY A C 1
ATOM 1560 O O . GLY A 1 203 ? -5.051 13.531 24.440 1.00 50.53 203 GLY A O 1
ATOM 1561 N N . LYS A 1 204 ? -5.863 13.976 22.404 1.00 60.44 204 LYS A N 1
ATOM 1562 C CA . LYS A 1 204 ? -6.247 12.588 22.109 1.00 60.44 204 LYS A CA 1
ATOM 1563 C C . LYS A 1 204 ? -5.064 11.833 21.498 1.00 60.44 204 LYS A C 1
ATOM 1565 O O . LYS A 1 204 ? -4.683 12.061 20.355 1.00 60.44 204 LYS A O 1
ATOM 1570 N N . ARG A 1 205 ? -4.487 10.891 22.252 1.00 69.06 205 ARG A N 1
ATOM 1571 C CA . ARG A 1 205 ? -3.483 9.955 21.715 1.00 69.06 205 ARG A CA 1
ATOM 1572 C C . ARG A 1 205 ? -4.101 9.111 20.595 1.00 69.06 205 ARG A C 1
ATOM 1574 O O . ARG A 1 205 ? -5.191 8.563 20.771 1.00 69.06 205 ARG A O 1
ATOM 1581 N N . ARG A 1 206 ? -3.382 8.964 19.476 1.00 80.25 206 ARG A N 1
ATOM 1582 C CA . ARG A 1 206 ? -3.760 8.059 18.379 1.00 80.25 206 ARG A CA 1
ATOM 1583 C C . ARG A 1 206 ? -3.908 6.630 18.912 1.00 80.25 206 ARG A C 1
ATOM 1585 O O . ARG A 1 206 ? -3.117 6.180 19.745 1.00 80.25 206 ARG A O 1
ATOM 1592 N N . LYS A 1 207 ? -4.934 5.918 18.446 1.00 87.75 207 LYS A N 1
ATOM 1593 C CA . LYS A 1 207 ? -5.202 4.532 18.854 1.00 87.75 207 LYS A CA 1
ATOM 1594 C C . LYS A 1 207 ? -4.391 3.552 18.000 1.00 87.75 207 LYS A C 1
ATOM 1596 O O . LYS A 1 207 ? -4.151 3.832 16.828 1.00 87.75 207 LYS A O 1
ATOM 1601 N N . PRO A 1 208 ? -3.957 2.410 18.561 1.00 92.50 208 PRO A N 1
ATOM 1602 C CA . PRO A 1 208 ? -3.282 1.378 17.782 1.00 92.50 208 PRO A CA 1
ATOM 1603 C C . PRO A 1 208 ? -4.231 0.785 16.734 1.00 92.50 208 PRO A C 1
ATOM 1605 O O . PRO A 1 208 ? -5.426 0.627 17.003 1.00 92.50 208 PRO A O 1
ATOM 1608 N N . TYR A 1 209 ? -3.683 0.429 15.570 1.00 94.69 209 TYR A N 1
ATOM 1609 C CA . TYR A 1 209 ? -4.430 -0.233 14.503 1.00 94.69 209 TYR A CA 1
ATOM 1610 C C . TYR A 1 209 ? -4.870 -1.641 14.905 1.00 94.69 209 TYR A C 1
ATOM 1612 O O . TYR A 1 209 ? -4.098 -2.408 15.489 1.00 94.69 209 TYR A O 1
ATOM 1620 N N . ARG A 1 210 ? -6.090 -2.005 14.509 1.00 95.25 210 ARG A N 1
ATOM 1621 C CA . ARG A 1 210 ? -6.513 -3.400 14.379 1.00 95.25 210 ARG A CA 1
ATOM 1622 C C . ARG A 1 210 ? -6.099 -3.881 12.990 1.00 95.25 210 ARG A C 1
ATOM 1624 O O . ARG A 1 210 ? -6.391 -3.216 12.004 1.00 95.25 210 ARG A O 1
ATOM 1631 N N . ILE A 1 211 ? -5.390 -5.002 12.917 1.00 96.12 211 ILE A N 1
ATOM 1632 C CA . ILE A 1 211 ? -4.900 -5.557 11.650 1.00 96.12 211 ILE A CA 1
ATOM 1633 C C . ILE A 1 211 ? -5.692 -6.823 11.352 1.00 96.12 211 ILE A C 1
ATOM 1635 O O . ILE A 1 211 ? -5.762 -7.712 12.201 1.00 96.12 211 ILE A O 1
ATOM 1639 N N . GLU A 1 212 ? -6.261 -6.898 10.157 1.00 95.12 212 GLU A N 1
ATOM 1640 C CA . GLU A 1 212 ? -7.026 -8.037 9.660 1.00 95.12 212 GLU A CA 1
ATOM 1641 C C . GLU A 1 212 ? -6.390 -8.555 8.369 1.00 95.12 212 GLU A C 1
ATOM 1643 O O . GLU A 1 212 ? -5.823 -7.785 7.595 1.00 95.12 212 GLU A O 1
ATOM 1648 N N . LEU A 1 213 ? -6.455 -9.868 8.152 1.00 92.38 213 LEU A N 1
ATOM 1649 C CA . LEU A 1 213 ? -5.912 -10.526 6.968 1.00 92.38 213 LEU A CA 1
ATOM 1650 C C . LEU A 1 213 ? -7.013 -11.367 6.329 1.00 92.38 213 LEU A C 1
ATOM 1652 O O . LEU A 1 213 ? -7.611 -12.209 6.997 1.00 92.38 21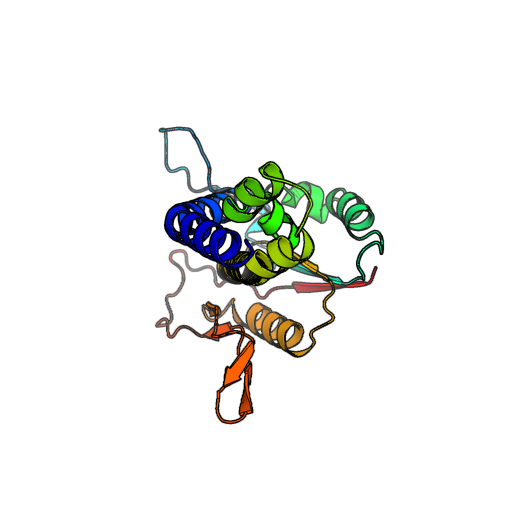3 LEU A O 1
ATOM 1656 N N . VAL A 1 214 ? -7.236 -11.164 5.036 1.00 91.69 214 VAL A N 1
ATOM 1657 C CA . VAL A 1 214 ? -8.175 -11.943 4.226 1.00 91.69 214 VAL A CA 1
ATOM 1658 C C . VAL A 1 214 ? -7.401 -12.577 3.080 1.00 91.69 214 VAL A C 1
ATOM 1660 O O . VAL A 1 214 ? -6.765 -11.877 2.295 1.00 91.69 214 VAL A O 1
ATOM 1663 N N . GLY A 1 215 ? -7.438 -13.907 3.009 1.00 87.38 215 GLY A N 1
ATOM 1664 C CA . GLY A 1 215 ? -6.921 -14.675 1.880 1.00 87.38 215 GLY A CA 1
ATOM 1665 C C . GLY A 1 215 ? -8.041 -14.980 0.892 1.00 87.38 215 GLY A C 1
ATOM 1666 O O . GLY A 1 215 ? -9.112 -15.419 1.314 1.00 87.38 215 GLY A O 1
ATOM 1667 N N . VAL A 1 216 ? -7.783 -14.746 -0.394 1.00 82.12 216 VAL A N 1
ATOM 1668 C CA . VAL A 1 216 ? -8.696 -15.013 -1.516 1.00 82.12 216 VAL A CA 1
ATOM 1669 C C . VAL A 1 216 ? -8.056 -15.989 -2.491 1.00 82.12 216 VAL A C 1
ATOM 1671 O O . VAL A 1 216 ? -6.887 -15.750 -2.885 1.00 82.12 216 VAL A O 1
#

Foldseek 3Di:
DVVVVVVVLVVLCVVCVVVQVVLLVVVLCVLQVNDDPDPDDPPPPPLPPVLLPDQAAEEEEAEDVVPCSVVVVVVVCPPPVNVSQVSREREFDLVVSLVSGPSNVVVVVPDDPPNPVSSVVCSVVSVVSSLQSLLVCLLVRTHYYYDDNCPPVVVVVLSVVCLQCSLFFRKGADPAWDQDPVRDIDHDGIDTDPDDRPCDPPNDRRDRYDYHYHYD

Organism: Gossypium raimondii (NCBI:txid29730)

Sequence (216 aa):
MAATREQRFERVTKNLKVARVFTTLVEEMKAMGLTSTDDSQCTEVMAPVAHSDRSPVLLLMGGGMGAGKSTVLKDILKEPFWAGAAGNAVVIEADAFKESDVIYRALSKRGHSDMVHTAELVHQSSTDAASSLLVTALNEGRDVIMDGTLSWIPFVLQTITMARCVHRRRYRMGAGYKKNPDGTITENYWEQIEEEDQVPEGGKRRKPYRIELVGV

InterPro domains:
  IPR010488 Zeta toxin domain [PF06414] (50-152)
  IPR027417 P-loop containing nucleoside triphosphate hydrolase [G3DSA:3.40.50.300] (37-180)
  IPR027417 P-loop containing nucleoside triphosphate hydrolase [SSF52540] (51-189)
  IPR044802 Calmodulin calcium-dependent NAD kinase NADKc-like [PTHR31153] (1-216)

pLDDT: mean 77.7, std 17.11, range [30.69, 97.38]

Secondary structure (DSSP, 8-state):
--HHHHHHHHHHHHHHHHHHHHHHHHHHHHHTT------S--------TTSTTS--EEEEEE--TTS-HHHHHHHHTTSHHHHTTTTT-EEEETTHHHHH-HHHHHHHTT-STTHHHHHHHHHHHHHHHHHHHHHHHHHTT--EEEEE----HHHHHHHHHHHHHTTTSEEEEEEEEEE-TTS-EEEEEEEEE-------TTS-PPPPPEEEEEE-

Radius of gyration: 19.47 Å; chains: 1; bounding box: 51×43×61 Å